Protein 3U0C (pdb70)

Solvent-accessible surface area: 19337 Å² total; per-residue (Å²): 140,24,41,51,48,0,69,99,0,17,38,25,0,51,128,29,26,32,112,182,86,13,71,57,4,48,98,71,7,84,61,14,64,69,68,20,114,58,61,100,96,48,59,129,65,3,32,95,46,0,64,59,0,12,67,68,0,72,20,26,18,152,65,44,102,124,24,74,76,90,22,137,83,11,59,63,124,19,148,70,13,78,70,94,13,94,118,12,86,77,131,30,86,140,27,87,108,130,17,139,77,84,150,124,11,40,111,72,36,95,85,25,51,102,109,53,79,56,6,58,142,75,55,62,97,22,58,98,114,7,100,52,19,61,67,111,0,47,54,24,8,104,55,0,54,156,36,17,87,70,53,125,16,22,56,45,0,62,111,0,16,36,29,0,50,160,36,25,34,110,177,90,11,71,60,7,25,97,73,3,84,60,12,61,70,74,21,90,57,66,91,92,89,68,112,95,8,29,78,72,0,62,70,1,10,70,72,0,65,19,27,11,158,63,39,96,139,9,70,90,69,21,140,96,12,61,72,122,16,140,66,11,85,77,90,15,92,119,10,80,76,129,21,86,141,54,112,108,159,24,132,85,60,172,128,4,38,159,79,35,99,61,10,47,106,116,43,61,54,7,59,144,75,67,68,121,23,64,97,102,11,98,52,14,64,61,102,0,46,63,30,6,110,61,0,48,140,27,13,86,63,47

Sequence (302 aa):
NASSQLTLLIGNLIQILGEKSLTALTNKITAWKSQQQARQQKNLEFSDKINTLLSETEGLTRDYEKQINKLKNADSKIKDLENKINQIQTRLSELDPESPEKKKLSREEIQLTIKKDAAVKDRTLIEQKTLSIHSKLTDKSMQLEKEIDSFNASSQLTLLIGNLIQILGEKSLTALTNKITAWKSQQQARQQKNLEFSDKINTLLSETEGLTRDYEKQINKLKNADSKIKDLENKINQIQTRLSELDPESPEKKKLSREEIQLTIKKDAAVKDRTLIEQKTLSIHSKLTDKSMQLEKEIDSF

Radius of gyration: 45.77 Å; Cα contacts (8 Å, |Δi|>4): 182; chains: 2; bounding box: 86×33×155 Å

Organism: Shigella flexneri (NCBI:txid623)

GO terms:
  GO:0033644 host cell membrane (C, EXP)
  GO:0043657 host cell (C, EXP)
  GO:0005576 extracellular region (C, EXP)
  GO:0005515 protein binding (F, IPI)

Nearest PDB structures (foldseek):
  3u0c-assembly1_A  TM=1.007E+00  e=8.514E-18  Shigella flexneri
  3u0c-assembly2_B  TM=9.810E-01  e=6.369E-16  Shigella flexneri
  5wkq-assembly1_A  TM=8.257E-01  e=5.347E-16  Shigella flexneri
  8i7r-assembly1_B1  TM=4.548E-01  e=4.537E+00  Mus musculus
  3u0c-assembly2_B  TM=1.007E+00  e=1.615E-17  Shigella flexneri

B-factor: mean 44.97, std 15.95, range [22.73, 148.02]

CATH classification: 1.20.120.330

InterPro domains:
  IPR003895 Type III secretion system, SctE/BipB [PR01375] (129-149)
  IPR003895 Type III secretion system, SctE/BipB [PR01375] (157-173)
  IPR003895 Type III secretion system, SctE/BipB [PR01375] (260-280)
  IPR003895 Type III secretion system, SctE/BipB [PR01375] (293-312)
  IPR003895 Type III secretion system, SctE/BipB [PR01375] (447-467)
  IPR003895 Type III secretion system, SctE/BipB [PR01375] (497-514)
  IPR003895 Type III secretion system, SctE/BipB [PR01375] (529-547)
  IPR006972 Translocator protein BipB-like, C-terminal domain [PF04888] (252-577)
  IPR032391 IpaB/BipB/SctE, N-terminal [PF16535] (76-231)

Structure (mmCIF, N/CA/C/O backbone):
data_3U0C
#
_entry.id   3U0C
#
_cell.length_a   52.419
_cell.length_b   28.379
_cell.length_c   104.806
_cell.angle_alpha   90.00
_cell.angle_beta   95.99
_cell.angle_gamma   90.00
#
_symmetry.space_group_name_H-M   'P 1 21 1'
#
loop_
_entity.id
_entity.type
_entity.pdbx_description
1 polymer 'Invasin ipaB'
2 water water
#
loop_
_atom_site.group_PDB
_atom_site.id
_atom_site.type_symbol
_atom_site.label_atom_id
_atom_site.label_alt_id
_atom_site.label_comp_id
_atom_site.label_asym_id
_atom_site.label_entity_id
_atom_site.label_seq_id
_atom_site.pdbx_PDB_ins_code
_atom_site.Cartn_x
_atom_site.Cartn_y
_atom_site.Cartn_z
_atom_site.occupancy
_atom_site.B_iso_or_equiv
_atom_site.auth_seq_id
_atom_site.auth_comp_id
_atom_site.auth_asym_id
_atom_site.auth_atom_id
_atom_site.pdbx_PDB_model_num
ATOM 1 N N . ASN A 1 49 ? 2.115 -11.007 16.909 1.00 58.60 74 ASN A N 1
ATOM 2 C CA . ASN A 1 49 ? 2.837 -10.087 17.781 1.00 56.70 74 ASN A CA 1
ATOM 3 C C . ASN A 1 49 ? 3.370 -8.885 16.973 1.00 48.88 74 ASN A C 1
ATOM 4 O O . ASN A 1 49 ? 4.336 -9.018 16.218 1.00 46.39 74 ASN A O 1
ATOM 9 N N . ALA A 1 50 ? 2.731 -7.722 17.128 1.00 38.15 75 ALA A N 1
ATOM 10 C CA . ALA A 1 50 ? 3.037 -6.546 16.309 1.00 37.21 75 ALA A CA 1
ATOM 11 C C . ALA A 1 50 ? 4.517 -6.187 16.305 1.00 37.70 75 ALA A C 1
ATOM 12 O O . ALA A 1 50 ? 5.092 -5.829 15.251 1.00 35.90 75 ALA A O 1
ATOM 14 N N . SER A 1 51 ? 5.120 -6.267 17.486 1.00 28.84 76 SER A N 1
ATOM 15 C CA . SER A 1 51 ? 6.514 -5.900 17.665 1.00 33.81 76 SER A CA 1
ATOM 16 C C . SER A 1 51 ? 7.449 -6.791 16.859 1.00 30.15 76 SER A C 1
ATOM 17 O O . SER A 1 51 ? 8.373 -6.298 16.228 1.00 30.29 76 SER A O 1
ATOM 20 N N . SER A 1 52 ? 7.214 -8.098 16.894 1.00 31.84 77 SER A N 1
ATOM 21 C CA . SER A 1 52 ? 8.084 -9.019 16.184 1.00 38.55 77 SER A CA 1
ATOM 22 C C . SER A 1 52 ? 7.887 -8.848 14.683 1.00 34.64 77 SER A C 1
ATOM 23 O O . SER A 1 52 ? 8.855 -8.783 13.927 1.00 34.81 77 SER A O 1
ATOM 26 N N . GLN A 1 53 ? 6.634 -8.737 14.255 1.00 29.88 78 GLN A N 1
ATOM 27 C CA . GLN A 1 53 ? 6.362 -8.470 12.854 1.00 39.48 78 GLN A CA 1
ATOM 28 C C . GLN A 1 53 ? 7.062 -7.194 12.376 1.00 35.59 78 GLN A C 1
ATOM 29 O O . GLN A 1 53 ? 7.675 -7.177 11.311 1.00 36.50 78 GLN A O 1
ATOM 35 N N . LEU A 1 54 ? 6.965 -6.136 13.172 1.00 32.52 79 LEU A N 1
ATOM 36 C CA . LEU A 1 54 ? 7.626 -4.872 12.870 1.00 33.68 79 LEU A CA 1
ATOM 37 C C . LEU A 1 54 ? 9.144 -5.043 12.725 1.00 35.21 79 LEU A C 1
ATOM 38 O O . LEU A 1 54 ? 9.754 -4.460 11.829 1.00 32.80 79 LEU A O 1
ATOM 43 N N . THR A 1 55 ? 9.740 -5.842 13.604 1.00 29.26 80 THR A N 1
ATOM 44 C CA . THR A 1 55 ? 11.165 -6.122 13.524 1.00 30.12 80 THR A CA 1
ATOM 45 C C . THR A 1 55 ? 11.499 -6.791 12.186 1.00 38.60 80 THR A C 1
ATOM 46 O O . THR A 1 55 ? 12.504 -6.474 11.548 1.00 30.96 80 THR A O 1
ATOM 50 N N . LEU A 1 56 ? 10.640 -7.709 11.763 1.00 32.12 81 LEU A N 1
ATOM 51 C CA . LEU A 1 56 ? 10.849 -8.407 10.516 1.00 32.83 81 LEU A CA 1
ATOM 52 C C . LEU A 1 56 ? 10.727 -7.432 9.360 1.00 33.85 81 LEU A C 1
ATOM 53 O O . LEU A 1 56 ? 11.516 -7.471 8.416 1.00 35.78 81 LEU A O 1
ATOM 58 N N . LEU A 1 57 ? 9.746 -6.547 9.449 1.00 30.23 82 LEU A N 1
ATOM 59 C CA . LEU A 1 57 ? 9.491 -5.592 8.381 1.00 32.30 82 LEU A CA 1
ATOM 60 C C . LEU A 1 57 ? 10.666 -4.649 8.154 1.00 31.01 82 LEU A C 1
ATOM 61 O O . LEU A 1 57 ? 11.161 -4.510 7.033 1.00 30.11 82 LEU A O 1
ATOM 66 N N . ILE A 1 58 ? 11.112 -3.999 9.218 1.00 30.34 83 ILE A N 1
ATOM 67 C CA . ILE A 1 58 ? 12.201 -3.059 9.087 1.00 35.06 83 ILE A CA 1
ATOM 68 C C . ILE A 1 58 ? 13.488 -3.796 8.680 1.00 36.25 83 ILE A C 1
ATOM 69 O O . ILE A 1 58 ? 14.279 -3.282 7.893 1.00 32.56 83 ILE A O 1
ATOM 74 N N . GLY A 1 59 ? 13.667 -5.005 9.210 1.00 33.74 84 GLY A N 1
ATOM 75 C CA . GLY A 1 59 ? 14.764 -5.863 8.810 1.00 36.47 84 GLY A CA 1
ATOM 76 C C . GLY A 1 59 ? 14.738 -6.094 7.311 1.00 40.20 84 GLY A C 1
ATOM 77 O O . GLY A 1 59 ? 15.740 -5.899 6.629 1.00 38.30 84 GLY A O 1
ATOM 78 N N . ASN A 1 60 ? 13.576 -6.487 6.802 1.00 36.41 85 ASN A N 1
ATOM 79 C CA . ASN A 1 60 ? 13.371 -6.724 5.379 1.00 35.25 85 ASN A CA 1
ATOM 80 C C . ASN A 1 60 ? 13.635 -5.483 4.525 1.00 32.00 85 ASN A C 1
ATOM 81 O O . ASN A 1 60 ? 14.334 -5.554 3.513 1.00 34.36 85 ASN A O 1
ATOM 86 N N . LEU A 1 61 ? 13.067 -4.350 4.927 1.00 30.64 86 LEU A N 1
ATOM 87 C CA . LEU A 1 61 ? 13.263 -3.100 4.207 1.00 30.21 86 LEU A CA 1
ATOM 88 C C . LEU A 1 61 ? 14.751 -2.749 4.151 1.00 30.44 86 LEU A C 1
ATOM 89 O O . LEU A 1 61 ? 15.268 -2.382 3.107 1.00 30.73 86 LEU A O 1
ATOM 94 N N . ILE A 1 62 ? 15.431 -2.869 5.285 1.00 33.34 87 ILE A N 1
ATOM 95 C CA . ILE A 1 62 ? 16.853 -2.557 5.368 1.00 35.01 87 ILE A CA 1
ATOM 96 C C . ILE A 1 62 ? 17.701 -3.435 4.428 1.00 37.93 87 ILE A C 1
ATOM 97 O O . ILE A 1 62 ? 18.660 -2.959 3.813 1.00 40.09 87 ILE A O 1
ATOM 102 N N . GLN A 1 63 ? 17.333 -4.709 4.331 1.00 33.80 88 GLN A N 1
ATOM 103 C CA . GLN A 1 63 ? 17.972 -5.673 3.438 1.00 34.90 88 GLN A CA 1
ATOM 104 C C . GLN A 1 63 ? 18.165 -5.135 2.036 1.00 35.04 88 GLN A C 1
ATOM 105 O O . GLN A 1 63 ? 19.255 -5.220 1.469 1.00 37.52 88 GLN A O 1
ATOM 111 N N . ILE A 1 64 ? 17.092 -4.606 1.463 1.00 32.19 89 ILE A N 1
ATOM 112 C CA . ILE A 1 64 ? 17.139 -4.116 0.093 1.00 41.76 89 ILE A CA 1
ATOM 113 C C . ILE A 1 64 ? 17.513 -2.634 -0.019 1.00 38.96 89 ILE A C 1
ATOM 114 O O . ILE A 1 64 ? 18.240 -2.233 -0.946 1.00 38.08 89 ILE A O 1
ATOM 119 N N . LEU A 1 65 ? 17.042 -1.842 0.940 1.00 31.25 90 LEU A N 1
ATOM 120 C CA . LEU A 1 65 ? 17.086 -0.389 0.851 1.00 30.47 90 LEU A CA 1
ATOM 121 C C . LEU A 1 65 ? 18.295 0.235 1.537 1.00 32.66 90 LEU A C 1
ATOM 122 O O . LEU A 1 65 ? 18.631 1.385 1.272 1.00 33.89 90 LEU A O 1
ATOM 127 N N . GLY A 1 66 ? 18.946 -0.531 2.408 1.00 33.85 91 GLY A N 1
ATOM 128 C CA . GLY A 1 66 ? 20.077 -0.049 3.180 1.00 37.16 91 GLY A CA 1
ATOM 129 C C . GLY A 1 66 ? 19.620 0.662 4.443 1.00 35.23 91 GLY A C 1
ATOM 130 O O . GLY A 1 66 ? 18.573 1.301 4.442 1.00 33.13 91 GLY A O 1
ATOM 131 N N . GLU A 1 67 ? 20.409 0.551 5.511 1.00 42.64 92 GLU A N 1
ATOM 132 C CA . GLU A 1 67 ? 20.075 1.153 6.808 1.00 45.37 92 GLU A CA 1
ATOM 133 C C . GLU A 1 67 ? 20.291 2.666 6.880 1.00 45.58 92 GLU A C 1
ATOM 134 O O . GLU A 1 67 ? 19.638 3.344 7.678 1.00 39.81 92 GLU A O 1
ATOM 140 N N . LYS A 1 68 ? 21.208 3.190 6.057 1.00 48.06 93 LYS A N 1
ATOM 141 C CA . LYS A 1 68 ? 21.515 4.618 6.055 1.00 39.28 93 LYS A CA 1
ATOM 142 C C . LYS A 1 68 ? 20.287 5.437 5.688 1.00 45.93 93 LYS A C 1
ATOM 143 O O . LYS A 1 68 ? 19.977 6.449 6.328 1.00 43.29 93 LYS A O 1
ATOM 149 N N . SER A 1 69 ? 19.580 5.003 4.653 1.00 40.28 94 SER A N 1
ATOM 150 C CA . SER A 1 69 ? 18.425 5.754 4.180 1.00 48.29 94 SER A CA 1
ATOM 151 C C . SER A 1 69 ? 17.209 5.598 5.103 1.00 43.64 94 SER A C 1
ATOM 152 O O . SER A 1 69 ? 16.201 6.279 4.930 1.00 43.36 94 SER A O 1
ATOM 155 N N . LEU A 1 70 ? 17.311 4.709 6.085 1.00 38.58 95 LEU A N 1
ATOM 156 C CA . LEU A 1 70 ? 16.165 4.371 6.926 1.00 36.29 95 LEU A CA 1
ATOM 157 C C . LEU A 1 70 ? 16.446 4.588 8.404 1.00 36.62 95 LEU A C 1
ATOM 158 O O . LEU A 1 70 ? 15.675 4.164 9.265 1.00 41.22 95 LEU A O 1
ATOM 163 N N . THR A 1 71 ? 17.551 5.255 8.691 1.00 37.26 96 THR A N 1
ATOM 164 C CA . THR A 1 71 ? 17.968 5.490 10.059 1.00 44.40 96 THR A CA 1
ATOM 165 C C . THR A 1 71 ? 16.851 6.137 10.899 1.00 45.92 96 THR A C 1
ATOM 166 O O . THR A 1 71 ? 16.663 5.810 12.071 1.00 40.45 96 THR A O 1
ATOM 170 N N . ALA A 1 72 ? 16.116 7.053 10.281 1.00 42.20 97 ALA A N 1
ATOM 171 C CA . ALA A 1 72 ? 15.093 7.831 10.965 1.00 41.91 97 ALA A CA 1
ATOM 172 C C . ALA A 1 72 ? 13.930 6.945 11.365 1.00 45.47 97 ALA A C 1
ATOM 173 O O . ALA A 1 72 ? 13.420 7.018 12.486 1.00 44.51 97 ALA A O 1
ATOM 175 N N . LEU A 1 73 ? 13.493 6.121 10.417 1.00 36.40 98 LEU A N 1
ATOM 176 C CA . LEU A 1 73 ? 12.444 5.152 10.685 1.00 35.94 98 LEU A CA 1
ATOM 177 C C . LEU A 1 73 ? 12.918 4.167 11.765 1.00 42.47 98 LEU A C 1
ATOM 178 O O . LEU A 1 73 ? 12.197 3.885 12.723 1.00 32.34 98 LEU A O 1
ATOM 183 N N . THR A 1 74 ? 14.148 3.679 11.617 1.00 33.82 99 THR A N 1
ATOM 184 C CA . THR A 1 74 ? 14.752 2.765 12.582 1.00 34.35 99 THR A CA 1
ATOM 185 C C . THR A 1 74 ? 14.678 3.336 14.002 1.00 36.28 99 THR A C 1
ATOM 186 O O . THR A 1 74 ? 14.407 2.635 14.980 1.00 34.18 99 THR A O 1
ATOM 190 N N . ASN A 1 75 ? 14.945 4.627 14.093 1.00 44.51 100 ASN A N 1
ATOM 191 C CA . ASN A 1 75 ? 14.948 5.317 15.355 1.00 46.73 100 ASN A CA 1
ATOM 192 C C . ASN A 1 75 ? 13.532 5.458 15.880 1.00 42.34 100 ASN A C 1
ATOM 193 O O . ASN A 1 75 ? 13.282 5.263 17.061 1.00 38.32 100 ASN A O 1
ATOM 198 N N . LYS A 1 76 ? 12.606 5.797 14.994 1.00 43.54 101 LYS A N 1
ATOM 199 C CA . LYS A 1 76 ? 11.214 5.867 15.391 1.00 45.41 101 LYS A CA 1
ATOM 200 C C . LYS A 1 76 ? 10.720 4.528 15.928 1.00 42.94 101 LYS A C 1
ATOM 201 O O . LYS A 1 76 ? 10.008 4.485 16.936 1.00 34.81 101 LYS A O 1
ATOM 207 N N . ILE A 1 77 ? 11.123 3.442 15.267 1.00 30.73 102 ILE A N 1
ATOM 208 C CA . ILE A 1 77 ? 10.739 2.099 15.690 1.00 28.88 102 ILE A CA 1
ATOM 209 C C . ILE A 1 77 ? 11.255 1.760 17.091 1.00 28.83 102 ILE A C 1
ATOM 210 O O . ILE A 1 77 ? 10.552 1.138 17.877 1.00 28.43 102 ILE A O 1
ATOM 215 N N . THR A 1 78 ? 12.480 2.165 17.398 1.00 33.34 103 THR A N 1
ATOM 216 C CA . THR A 1 78 ? 13.027 1.965 18.732 1.00 38.36 103 THR A CA 1
ATOM 217 C C . THR A 1 78 ? 12.160 2.672 19.792 1.00 41.42 103 THR A C 1
ATOM 218 O O . THR A 1 78 ? 11.838 2.092 20.834 1.00 33.97 103 THR A O 1
ATOM 222 N N . ALA A 1 79 ? 11.775 3.915 19.511 1.00 37.25 104 ALA A N 1
ATOM 223 C CA . ALA A 1 79 ? 10.942 4.690 20.424 1.00 39.41 104 ALA A CA 1
ATOM 224 C C . ALA A 1 79 ? 9.621 3.978 20.667 1.00 38.70 104 ALA A C 1
ATOM 225 O O . ALA A 1 79 ? 9.196 3.789 21.811 1.00 33.27 104 ALA A O 1
ATOM 227 N N . TRP A 1 80 ? 8.986 3.576 19.571 1.00 33.49 105 TRP A N 1
ATOM 228 C CA . TRP A 1 80 ? 7.726 2.853 19.616 1.00 35.89 105 TRP A CA 1
ATOM 229 C C . TRP A 1 80 ? 7.820 1.628 20.515 1.00 33.55 105 TRP A C 1
ATOM 230 O O . TRP A 1 80 ? 6.949 1.394 21.339 1.00 28.96 105 TRP A O 1
ATOM 241 N N . LYS A 1 81 ? 8.878 0.846 20.326 1.00 37.42 106 LYS A N 1
ATOM 242 C CA . LYS A 1 81 ? 9.112 -0.366 21.102 1.00 35.70 106 LYS A CA 1
ATOM 243 C C . LYS A 1 81 ? 9.180 -0.012 22.572 1.00 37.92 106 LYS A C 1
ATOM 244 O O . LYS A 1 81 ? 8.561 -0.660 23.403 1.00 33.40 106 LYS A O 1
ATOM 250 N N . SER A 1 82 ? 9.940 1.034 22.869 1.00 30.57 107 SER A N 1
ATOM 251 C CA . SER A 1 82 ? 10.125 1.505 24.226 1.00 30.57 107 SER A CA 1
ATOM 252 C C . SER A 1 82 ? 8.800 1.920 24.862 1.00 34.22 107 SER A C 1
ATOM 253 O O . SER A 1 82 ? 8.478 1.482 25.963 1.00 31.86 107 SER A O 1
ATOM 256 N N . GLN A 1 83 ? 8.051 2.770 24.159 1.00 35.81 108 GLN A N 1
ATOM 257 C CA . GLN A 1 83 ? 6.724 3.196 24.595 1.00 36.69 108 GLN A CA 1
ATOM 258 C C . GLN A 1 83 ? 5.824 1.991 24.860 1.00 35.05 108 GLN A C 1
ATOM 259 O O . GLN A 1 83 ? 5.177 1.919 25.898 1.00 34.49 108 GLN A O 1
ATOM 265 N N . GLN A 1 84 ? 5.787 1.047 23.925 1.00 28.82 109 GLN A N 1
ATOM 266 C CA . GLN A 1 84 ? 4.973 -0.143 24.094 1.00 28.55 109 GLN A CA 1
ATOM 267 C C . GLN A 1 84 ? 5.313 -0.858 25.390 1.00 34.97 109 GLN A C 1
ATOM 268 O O . GLN A 1 84 ? 4.419 -1.333 26.076 1.00 28.95 109 GLN A O 1
ATOM 274 N N . GLN A 1 85 ? 6.603 -0.936 25.715 1.00 32.75 110 GLN A N 1
ATOM 275 C CA . GLN A 1 85 ? 7.039 -1.647 26.920 1.00 36.92 110 GLN A CA 1
ATOM 276 C C . GLN A 1 85 ? 6.667 -0.889 28.211 1.00 34.58 110 GLN A C 1
ATOM 277 O O . GLN A 1 85 ? 6.277 -1.495 29.222 1.00 28.46 110 GLN A O 1
ATOM 283 N N . ALA A 1 86 ? 6.767 0.435 28.163 1.00 32.47 111 ALA A N 1
ATOM 284 C CA . ALA A 1 86 ? 6.333 1.252 29.290 1.00 33.59 111 ALA A CA 1
ATOM 285 C C . ALA A 1 86 ? 4.807 1.170 29.476 1.00 31.79 111 ALA A C 1
ATOM 286 O O . ALA A 1 86 ? 4.316 1.047 30.594 1.00 30.06 111 ALA A O 1
ATOM 288 N N . ARG A 1 87 ? 4.066 1.226 28.370 1.00 35.01 112 ARG A N 1
ATOM 289 C CA . ARG A 1 87 ? 2.612 1.128 28.426 1.00 38.82 112 ARG A CA 1
ATOM 290 C C . ARG A 1 87 ? 2.165 -0.222 28.991 1.00 37.84 112 ARG A C 1
ATOM 291 O O . ARG A 1 87 ? 1.162 -0.305 29.691 1.00 30.81 112 ARG A O 1
ATOM 299 N N . GLN A 1 88 ? 2.924 -1.270 28.691 1.00 37.89 113 GLN A N 1
ATOM 300 C CA . GLN A 1 88 ? 2.628 -2.593 29.207 1.00 40.60 113 GLN A CA 1
ATOM 301 C C . GLN A 1 88 ? 2.928 -2.677 30.700 1.00 36.30 113 GLN A C 1
ATOM 302 O O . GLN A 1 88 ? 2.180 -3.316 31.436 1.00 36.00 113 GLN A O 1
ATOM 308 N N . GLN A 1 89 ? 4.008 -2.029 31.136 1.00 28.54 114 GLN A N 1
ATOM 309 C CA . GLN A 1 89 ? 4.316 -1.907 32.563 1.00 28.64 114 GLN A CA 1
ATOM 310 C C . GLN A 1 89 ? 3.174 -1.217 33.343 1.00 28.06 114 GLN A C 1
ATOM 311 O O . GLN A 1 89 ? 2.716 -1.719 34.380 1.00 28.03 114 GLN A O 1
ATOM 317 N N . LYS A 1 90 ? 2.756 -0.051 32.851 1.00 27.92 115 LYS A N 1
ATOM 318 C CA . LYS A 1 90 ? 1.693 0.719 33.476 1.00 31.91 115 LYS A CA 1
ATOM 319 C C . LYS A 1 90 ? 0.423 -0.099 33.514 1.00 33.94 115 LYS A C 1
ATOM 320 O O . LYS A 1 90 ? -0.164 -0.266 34.570 1.00 40.85 115 LYS A O 1
ATOM 326 N N . ASN A 1 91 ? 0.006 -0.605 32.363 1.00 28.17 116 ASN A N 1
ATOM 327 C CA . ASN A 1 91 ? -1.186 -1.429 32.296 1.00 34.25 116 ASN A CA 1
ATOM 328 C C . ASN A 1 91 ? -1.252 -2.500 33.388 1.00 32.31 116 ASN A C 1
ATOM 329 O O . ASN A 1 91 ? -2.275 -2.646 34.044 1.00 31.54 116 ASN A O 1
ATOM 334 N N . LEU A 1 92 ? -0.167 -3.252 33.571 1.00 29.62 117 LEU A N 1
ATOM 335 C CA . LEU A 1 92 ? -0.141 -4.325 34.569 1.00 34.31 117 LEU A CA 1
ATOM 336 C C . LEU A 1 92 ? -0.248 -3.787 35.994 1.00 33.32 117 LEU A C 1
ATOM 337 O O . LEU A 1 92 ? -0.928 -4.353 36.838 1.00 27.29 117 LEU A O 1
ATOM 342 N N . GLU A 1 93 ? 0.471 -2.703 36.233 1.00 33.71 118 GLU A N 1
ATOM 343 C CA . GLU A 1 93 ? 0.575 -2.065 37.525 1.00 32.81 118 GLU A CA 1
ATOM 344 C C . GLU A 1 93 ? -0.790 -1.519 37.930 1.00 30.65 118 GLU A C 1
ATOM 345 O O . GLU A 1 93 ? -1.257 -1.743 39.046 1.00 29.13 118 GLU A O 1
ATOM 351 N N . PHE A 1 94 ? -1.417 -0.806 36.999 1.00 34.04 119 PHE A N 1
ATOM 352 C CA . PHE A 1 94 ? -2.745 -0.226 37.189 1.00 32.99 119 PHE A CA 1
ATOM 353 C C . PHE A 1 94 ? -3.791 -1.297 37.462 1.00 32.35 119 PHE A C 1
ATOM 354 O O . PHE A 1 94 ? -4.647 -1.141 38.341 1.00 33.95 119 PHE A O 1
ATOM 362 N N . SER A 1 95 ? -3.728 -2.374 36.692 1.00 26.70 120 SER A N 1
ATOM 363 C CA . SER A 1 95 ? -4.659 -3.469 36.867 1.00 30.79 120 SER A CA 1
ATOM 364 C C . SER A 1 95 ? -4.576 -4.048 38.280 1.00 33.90 120 SER A C 1
ATOM 365 O O . SER A 1 95 ? -5.605 -4.284 38.916 1.00 33.52 120 SER A O 1
ATOM 368 N N . ASP A 1 96 ? -3.358 -4.274 38.766 1.00 30.38 121 ASP A N 1
ATOM 369 C CA . ASP A 1 96 ? -3.165 -4.882 40.081 1.00 33.13 121 ASP A CA 1
ATOM 370 C C . ASP A 1 96 ? -3.710 -3.967 41.159 1.00 31.31 121 ASP A C 1
ATOM 371 O O . ASP A 1 96 ? -4.405 -4.407 42.065 1.00 30.24 121 ASP A O 1
ATOM 376 N N . LYS A 1 97 ? -3.383 -2.691 41.029 1.00 29.62 122 LYS A N 1
ATOM 377 C CA . LYS A 1 97 ? -3.742 -1.667 41.984 1.00 33.61 122 LYS A CA 1
ATOM 378 C C . LYS A 1 97 ? -5.257 -1.451 42.049 1.00 32.89 122 LYS A C 1
ATOM 379 O O . LYS A 1 97 ? -5.839 -1.326 43.138 1.00 31.37 122 LYS A O 1
ATOM 385 N N . ILE A 1 98 ? -5.880 -1.375 40.880 1.00 26.79 123 ILE A N 1
ATOM 386 C CA . ILE A 1 98 ? -7.329 -1.301 40.792 1.00 28.41 123 ILE A CA 1
ATOM 387 C C . ILE A 1 98 ? -7.998 -2.486 41.497 1.00 33.27 123 ILE A C 1
ATOM 388 O O . ILE A 1 98 ? -8.995 -2.309 42.195 1.00 29.53 123 ILE A O 1
ATOM 393 N N . ASN A 1 99 ? -7.449 -3.684 41.298 1.00 27.15 124 ASN A N 1
ATOM 394 C CA . ASN A 1 99 ? -7.986 -4.893 41.923 1.00 35.03 124 ASN A CA 1
ATOM 395 C C . ASN A 1 99 ? -7.883 -4.823 43.442 1.00 35.52 124 ASN A C 1
ATOM 396 O O . ASN A 1 99 ? -8.804 -5.202 44.173 1.00 32.25 124 ASN A O 1
ATOM 401 N N . THR A 1 100 ? -6.750 -4.321 43.903 1.00 32.57 125 THR A N 1
ATOM 402 C CA . THR A 1 100 ? -6.516 -4.130 45.310 1.00 29.93 125 THR A CA 1
ATOM 403 C C . THR A 1 100 ? -7.480 -3.083 45.869 1.00 31.69 125 THR A C 1
ATOM 404 O O . THR A 1 100 ? -8.203 -3.354 46.845 1.00 26.35 125 THR A O 1
ATOM 408 N N . LEU A 1 101 ? -7.523 -1.910 45.239 1.00 26.44 126 LEU A N 1
ATOM 409 C CA . LEU A 1 101 ? -8.395 -0.841 45.724 1.00 26.27 126 LEU A CA 1
ATOM 410 C C . LEU A 1 101 ? -9.837 -1.323 45.795 1.00 27.49 126 LEU A C 1
ATOM 411 O O . LEU A 1 101 ? -10.518 -1.087 46.776 1.00 26.12 126 LEU A O 1
ATOM 416 N N . LEU A 1 102 ? -10.274 -2.027 44.757 1.00 25.42 127 LEU A N 1
ATOM 417 C CA . LEU A 1 102 ? -11.620 -2.555 44.691 1.00 25.26 127 LEU A CA 1
ATOM 418 C C . LEU A 1 102 ? -11.909 -3.478 45.874 1.00 34.65 127 LEU A C 1
ATOM 419 O O . LEU A 1 102 ? -12.883 -3.289 46.596 1.00 30.26 127 LEU A O 1
ATOM 424 N N . SER A 1 103 ? -11.070 -4.493 46.036 1.00 34.99 128 SER A N 1
ATOM 425 C CA . SER A 1 103 ? -11.232 -5.455 47.109 1.00 33.72 128 SER A CA 1
ATOM 426 C C . SER A 1 103 ? -11.229 -4.746 48.469 1.00 31.84 128 SER A C 1
ATOM 427 O O . SER A 1 103 ? -12.070 -5.024 49.335 1.00 30.90 128 SER A O 1
ATOM 430 N N . GLU A 1 104 ? -10.284 -3.824 48.643 1.00 28.01 129 GLU A N 1
ATOM 431 C CA . GLU A 1 104 ? -10.171 -3.035 49.866 1.00 40.82 129 GLU A CA 1
ATOM 432 C C . GLU A 1 104 ? -11.430 -2.216 50.124 1.00 37.46 129 GLU A C 1
ATOM 433 O O . GLU A 1 104 ? -11.927 -2.142 51.256 1.00 28.33 129 GLU A O 1
ATOM 439 N N . THR A 1 105 ? -11.932 -1.597 49.064 1.00 25.59 130 THR A N 1
ATOM 440 C CA . THR A 1 105 ? -13.161 -0.830 49.137 1.00 26.34 130 THR A CA 1
ATOM 441 C C . THR A 1 105 ? -14.359 -1.695 49.559 1.00 24.67 130 THR A C 1
ATOM 442 O O . THR A 1 105 ? -15.177 -1.268 50.367 1.00 24.85 130 THR A O 1
ATOM 446 N N . GLU A 1 106 ? -14.447 -2.910 49.027 1.00 31.62 131 GLU A N 1
ATOM 447 C CA . GLU A 1 106 ? -15.527 -3.821 49.396 1.00 31.02 131 GLU A CA 1
ATOM 448 C C . GLU A 1 106 ? -15.467 -4.249 50.853 1.00 29.49 131 GLU A C 1
ATOM 449 O O . GLU A 1 106 ? -16.503 -4.370 51.513 1.00 30.43 131 GLU A O 1
ATOM 455 N N . GLY A 1 107 ? -14.257 -4.493 51.343 1.00 26.87 132 GLY A N 1
ATOM 456 C CA . GLY A 1 107 ? -14.047 -4.849 52.730 1.00 28.53 132 GLY A CA 1
ATOM 457 C C . GLY A 1 107 ? -14.468 -3.722 53.651 1.00 29.95 132 GLY A C 1
ATOM 458 O O . GLY A 1 107 ? -15.192 -3.936 54.605 1.00 27.46 132 GLY A O 1
ATOM 459 N N . LEU A 1 108 ? -14.035 -2.509 53.335 1.00 27.17 133 LEU A N 1
ATOM 460 C CA . LEU A 1 108 ? -14.387 -1.348 54.135 1.00 33.37 133 LEU A CA 1
ATOM 461 C C . LEU A 1 108 ? -15.882 -1.018 54.070 1.00 31.74 133 LEU A C 1
ATOM 462 O O . LEU A 1 108 ? -16.442 -0.458 55.007 1.00 27.66 133 LEU A O 1
ATOM 467 N N . THR A 1 109 ? -16.517 -1.348 52.952 1.00 29.73 134 THR A N 1
ATOM 468 C CA . THR A 1 109 ? -17.940 -1.121 52.820 1.00 26.55 134 THR A CA 1
ATOM 469 C C . THR A 1 109 ? -18.681 -2.041 53.775 1.00 30.17 134 THR A C 1
ATOM 470 O O . THR A 1 109 ? -19.585 -1.616 54.484 1.00 27.26 134 THR A O 1
ATOM 474 N N . ARG A 1 110 ? -18.279 -3.305 53.791 1.00 34.95 135 ARG A N 1
ATOM 475 C CA . ARG A 1 110 ? -18.833 -4.265 54.731 1.00 38.29 135 ARG A CA 1
ATOM 476 C C . ARG A 1 110 ? -18.615 -3.832 56.180 1.00 36.22 135 ARG A C 1
ATOM 477 O O . ARG A 1 110 ? -19.516 -3.973 57.016 1.00 41.39 135 ARG A O 1
ATOM 485 N N . ASP A 1 111 ? -17.432 -3.296 56.470 1.00 28.25 136 ASP A N 1
ATOM 486 C CA . ASP A 1 111 ? -17.106 -2.845 57.819 1.00 31.83 136 ASP A CA 1
ATOM 487 C C . ASP A 1 111 ? -17.988 -1.682 58.217 1.00 30.94 136 ASP A C 1
ATOM 488 O O . ASP A 1 111 ? -18.489 -1.613 59.334 1.00 31.65 136 ASP A O 1
ATOM 493 N N . TYR A 1 112 ? -18.160 -0.760 57.283 1.00 29.11 137 TYR A N 1
ATOM 494 C CA . TYR A 1 112 ? -18.989 0.413 57.497 1.00 30.63 137 TYR A CA 1
ATOM 495 C C . TYR A 1 112 ? -20.424 0.041 57.860 1.00 29.56 137 TYR A C 1
ATOM 496 O O . TYR A 1 112 ? -20.989 0.593 58.780 1.00 29.97 137 TYR A O 1
ATOM 505 N N . GLU A 1 113 ? -20.992 -0.883 57.093 1.00 33.51 138 GLU A N 1
ATOM 506 C CA . GLU A 1 113 ? -22.349 -1.371 57.277 1.00 31.61 138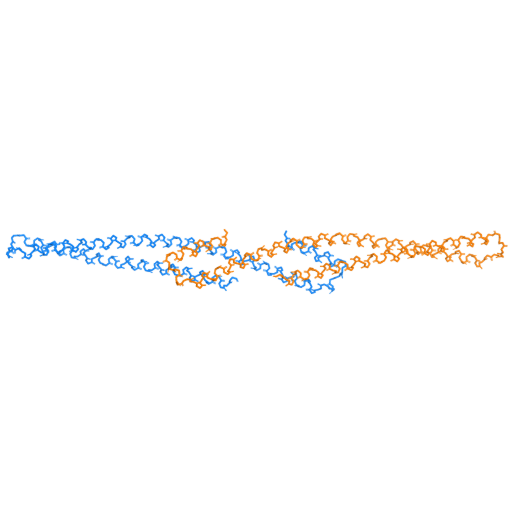 GLU A CA 1
ATOM 507 C C . GLU A 1 113 ? -22.486 -2.086 58.607 1.00 36.23 138 GLU A C 1
ATOM 508 O O . GLU A 1 113 ? -23.452 -1.866 59.341 1.00 32.68 138 GLU A O 1
ATOM 514 N N . LYS A 1 114 ? -21.523 -2.951 58.903 1.00 28.79 139 LYS A N 1
ATOM 515 C CA . LYS A 1 114 ? -21.504 -3.657 60.171 1.00 29.38 139 LYS A CA 1
ATOM 516 C C . LYS A 1 114 ? -21.481 -2.690 61.362 1.00 29.79 139 LYS A C 1
ATOM 517 O O . LYS A 1 114 ? -22.193 -2.892 62.359 1.00 32.72 139 LYS A O 1
ATOM 523 N N . GLN A 1 115 ? -20.677 -1.638 61.253 1.00 29.13 140 GLN A N 1
ATOM 524 C CA . GLN A 1 115 ? -20.546 -0.651 62.315 1.00 29.48 140 GLN A CA 1
ATOM 525 C C . GLN A 1 115 ? -21.780 0.232 62.459 1.00 36.33 140 GLN A C 1
ATOM 526 O O . GLN A 1 115 ? -22.164 0.573 63.574 1.00 30.22 140 GLN A O 1
ATOM 532 N N . ILE A 1 116 ? -22.363 0.624 61.326 1.00 39.72 141 ILE A N 1
ATOM 533 C CA . ILE A 1 116 ? -23.622 1.365 61.304 1.00 37.28 141 ILE A CA 1
ATOM 534 C C . ILE A 1 116 ? -24.733 0.588 62.015 1.00 38.24 141 ILE A C 1
ATOM 535 O O . ILE A 1 116 ? -25.480 1.151 62.831 1.00 32.62 141 ILE A O 1
ATOM 540 N N . ASN A 1 117 ? -24.839 -0.707 61.733 1.00 31.32 142 ASN A N 1
ATOM 541 C CA . ASN A 1 117 ? -25.801 -1.528 62.469 1.00 31.99 142 ASN A CA 1
ATOM 542 C C . ASN A 1 117 ? -25.489 -1.573 63.960 1.00 32.59 142 ASN A C 1
ATOM 543 O O . ASN A 1 117 ? -26.394 -1.461 64.789 1.00 33.24 142 ASN A O 1
ATOM 548 N N . LYS A 1 118 ? -24.214 -1.744 64.294 1.00 35.30 143 LYS A N 1
ATOM 549 C CA . LYS A 1 118 ? -23.770 -1.762 65.685 1.00 39.35 143 LYS A CA 1
ATOM 550 C C . LYS A 1 118 ? -24.143 -0.471 66.414 1.00 39.77 143 LYS A C 1
ATOM 551 O O . LYS A 1 118 ? -24.507 -0.486 67.596 1.00 32.56 143 LYS A O 1
ATOM 557 N N . LEU A 1 119 ? -24.042 0.641 65.695 1.00 38.30 144 LEU A N 1
ATOM 558 C CA . LEU A 1 119 ? -24.302 1.954 66.251 1.00 34.00 144 LEU A CA 1
ATOM 559 C C . LEU A 1 119 ? -25.790 2.179 66.502 1.00 35.30 144 LEU A C 1
ATOM 560 O O . LEU A 1 119 ? -26.164 2.930 67.385 1.00 34.39 144 LEU A O 1
ATOM 565 N N . LYS A 1 120 ? -26.629 1.544 65.698 1.00 37.31 145 LYS A N 1
ATOM 566 C CA . LYS A 1 120 ? -28.063 1.614 65.904 1.00 41.32 145 LYS A CA 1
ATOM 567 C C . LYS A 1 120 ? -28.475 0.833 67.144 1.00 47.52 145 LYS A C 1
ATOM 568 O O . LYS A 1 120 ? -29.292 1.297 67.948 1.00 36.09 145 LYS A O 1
ATOM 574 N N . ASN A 1 121 ? -27.917 -0.361 67.300 1.00 34.02 146 ASN A N 1
ATOM 575 C CA . ASN A 1 121 ? -28.174 -1.118 68.513 1.00 36.07 146 ASN A CA 1
ATOM 576 C C . ASN A 1 121 ? -27.725 -0.338 69.745 1.00 35.24 146 ASN A C 1
ATOM 577 O O . ASN A 1 121 ? -28.345 -0.423 70.798 1.00 37.34 146 ASN A O 1
ATOM 582 N N . ALA A 1 122 ? -26.655 0.437 69.599 1.00 33.38 147 ALA A N 1
ATOM 583 C CA . ALA A 1 122 ? -26.129 1.217 70.702 1.00 34.90 147 ALA A CA 1
ATOM 584 C C . ALA A 1 122 ? -27.067 2.357 71.056 1.00 40.30 147 ALA A C 1
ATOM 585 O O . ALA A 1 122 ? -27.305 2.621 72.237 1.00 41.36 147 ALA A O 1
ATOM 587 N N . ASP A 1 123 ? -27.612 3.035 70.053 1.00 74.82 148 ASP A N 1
ATOM 588 C CA . ASP A 1 123 ? -28.602 4.062 70.361 1.00 81.43 148 ASP A CA 1
ATOM 589 C C . ASP A 1 123 ? -29.842 3.448 71.010 1.00 84.12 148 ASP A C 1
ATOM 590 O O . ASP A 1 123 ? -30.518 4.095 71.821 1.00 84.62 148 ASP A O 1
ATOM 595 N N . SER A 1 124 ? -30.134 2.198 70.665 1.00 47.98 149 SER A N 1
ATOM 596 C CA . SER A 1 124 ? -31.249 1.477 71.282 1.00 48.40 149 SER A CA 1
ATOM 597 C C . SER A 1 124 ? -31.037 1.253 72.777 1.00 51.20 149 SER A C 1
ATOM 598 O O . SER A 1 124 ? -31.830 1.692 73.61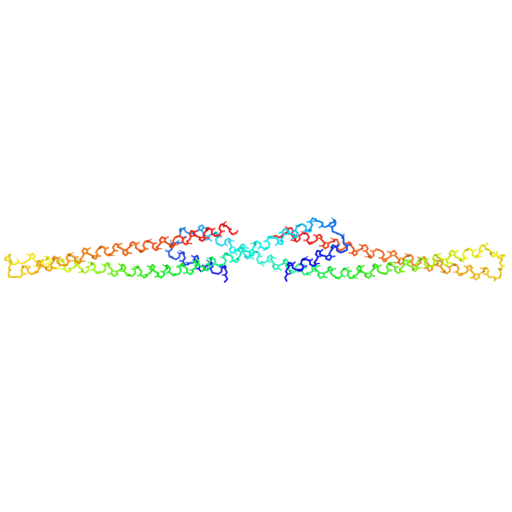9 1.00 51.08 149 SER A O 1
ATOM 601 N N . LYS A 1 125 ? -29.972 0.532 73.095 1.00 41.84 150 LYS A N 1
ATOM 602 C CA . LYS A 1 125 ? -29.631 0.242 74.461 1.00 45.79 150 LYS A CA 1
ATOM 603 C C . LYS A 1 125 ? -29.768 1.496 75.311 1.00 44.39 150 LYS A C 1
ATOM 604 O O . LYS A 1 125 ? -30.179 1.421 76.466 1.00 46.37 150 LYS A O 1
ATOM 610 N N . ILE A 1 126 ? -29.414 2.646 74.739 1.00 45.05 151 ILE A N 1
ATOM 611 C CA . ILE A 1 126 ? -29.447 3.908 75.476 1.00 45.61 151 ILE A CA 1
ATOM 612 C C . ILE A 1 126 ? -30.862 4.427 75.640 1.00 42.94 151 ILE A C 1
ATOM 613 O O . ILE A 1 126 ? -31.246 4.883 76.721 1.00 47.66 151 ILE A O 1
ATOM 618 N N . LYS A 1 127 ? -31.636 4.370 74.568 1.00 43.96 152 LYS A N 1
ATOM 619 C CA . LYS A 1 127 ? -33.003 4.852 74.633 1.00 54.79 152 LYS A CA 1
ATOM 620 C C . LYS A 1 127 ? -33.802 3.972 75.591 1.00 58.27 152 LYS A C 1
ATOM 621 O O . LYS A 1 127 ? -34.844 4.388 76.116 1.00 54.03 152 LYS A O 1
ATOM 627 N N . ASP A 1 128 ? -33.297 2.770 75.844 1.00 37.00 153 ASP A N 1
ATOM 628 C CA . ASP A 1 128 ? -33.973 1.844 76.736 1.00 44.16 153 ASP A CA 1
ATOM 629 C C . ASP A 1 128 ? -33.563 2.062 78.184 1.00 48.00 153 ASP A C 1
ATOM 630 O O . ASP A 1 128 ? -34.383 1.953 79.119 1.00 48.20 153 ASP A O 1
ATOM 635 N N . LEU A 1 129 ? -32.287 2.355 78.385 1.00 43.99 154 LEU A N 1
ATOM 636 C CA . LEU A 1 129 ? -31.820 2.666 79.726 1.00 44.39 154 LEU A CA 1
ATOM 637 C C . LEU A 1 129 ? -32.343 4.023 80.170 1.00 38.69 154 LEU A C 1
ATOM 638 O O . LEU A 1 129 ? -32.434 4.290 81.351 1.00 42.15 154 LEU A O 1
ATOM 643 N N . GLU A 1 130 ? -32.683 4.883 79.219 1.00 48.06 155 GLU A N 1
ATOM 644 C CA . GLU A 1 130 ? -33.231 6.184 79.565 1.00 45.70 155 GLU A CA 1
ATOM 645 C C . GLU A 1 130 ? -34.660 6.007 80.049 1.00 42.67 155 GLU A C 1
ATOM 646 O O . GLU A 1 130 ? -35.122 6.741 80.916 1.00 51.30 155 GLU A O 1
ATOM 652 N N . ASN A 1 131 ? -35.354 5.035 79.468 1.00 48.05 156 ASN A N 1
ATOM 653 C CA . ASN A 1 131 ? -36.702 4.690 79.884 1.00 53.85 156 ASN A CA 1
ATOM 654 C C . ASN A 1 131 ? -36.754 4.143 81.310 1.00 54.42 156 ASN A C 1
ATOM 655 O O . ASN A 1 131 ? -37.519 4.633 82.145 1.00 49.35 156 ASN A O 1
ATOM 660 N N . LYS A 1 132 ? -35.939 3.129 81.581 1.00 42.17 157 LYS A N 1
ATOM 661 C CA . LYS A 1 132 ? -35.921 2.521 82.895 1.00 44.79 157 LYS A CA 1
ATOM 662 C C . LYS A 1 132 ? -35.659 3.563 83.988 1.00 46.32 157 LYS A C 1
ATOM 663 O O . LYS A 1 132 ? -36.324 3.568 85.017 1.00 43.81 157 LYS A O 1
ATOM 669 N N . ILE A 1 133 ? -34.695 4.445 83.737 1.00 52.71 158 ILE A N 1
ATOM 670 C CA . ILE A 1 133 ? -34.383 5.562 84.626 1.00 51.63 158 ILE A CA 1
ATOM 671 C C . ILE A 1 133 ? -35.547 6.537 84.799 1.00 51.35 158 ILE A C 1
ATOM 672 O O . ILE A 1 133 ? -35.833 6.949 85.919 1.00 55.91 158 ILE A O 1
ATOM 677 N N . ASN A 1 134 ? -36.219 6.918 83.716 1.00 48.70 159 ASN A N 1
ATOM 678 C CA . ASN A 1 134 ? -37.338 7.847 83.872 1.00 52.29 159 ASN A CA 1
ATOM 679 C C . ASN A 1 134 ? -38.509 7.186 84.590 1.00 56.68 159 ASN A C 1
ATOM 680 O O . ASN A 1 134 ? -39.128 7.770 85.477 1.00 57.98 159 ASN A O 1
ATOM 685 N N . GLN A 1 135 ? -38.785 5.953 84.194 1.00 74.65 160 GLN A N 1
ATOM 686 C CA . GLN A 1 135 ? -39.785 5.139 84.842 1.00 71.15 160 GLN A CA 1
ATOM 687 C C . GLN A 1 135 ? -39.521 5.107 86.327 1.00 67.46 160 GLN A C 1
ATOM 688 O O . GLN A 1 135 ? -40.393 5.456 87.124 1.00 66.59 160 GLN A O 1
ATOM 694 N N . ILE A 1 136 ? -38.319 4.686 86.698 1.00 42.01 161 ILE A N 1
ATOM 695 C CA . ILE A 1 136 ? -37.976 4.563 88.101 1.00 42.26 161 ILE A CA 1
ATOM 696 C C . ILE A 1 136 ? -37.996 5.926 88.790 1.00 39.86 161 ILE A C 1
ATOM 697 O O . ILE A 1 136 ? -38.451 6.042 89.932 1.00 40.76 161 ILE A O 1
ATOM 702 N N . GLN A 1 137 ? -37.538 6.959 88.086 1.00 42.22 162 GLN A N 1
ATOM 703 C CA . GLN A 1 137 ? -37.496 8.297 88.666 1.00 50.68 162 GLN A CA 1
ATOM 704 C C . GLN A 1 137 ? -38.905 8.779 88.991 1.00 45.52 162 GLN A C 1
ATOM 705 O O . GLN A 1 137 ? -39.147 9.294 90.081 1.00 46.04 162 GLN A O 1
ATOM 711 N N . THR A 1 138 ? -39.833 8.585 88.054 1.00 52.34 163 THR A N 1
ATOM 712 C CA . THR A 1 138 ? -41.236 8.880 88.306 1.00 46.00 163 THR A CA 1
ATOM 713 C C . THR A 1 138 ? -41.742 8.087 89.508 1.00 50.74 163 THR A C 1
ATOM 714 O O . THR A 1 138 ? -42.404 8.632 90.399 1.00 50.95 163 THR A O 1
ATOM 718 N N . ARG A 1 139 ? -41.442 6.792 89.525 1.00 141.42 164 ARG A N 1
ATOM 719 C CA . ARG A 1 139 ? -41.867 5.922 90.624 1.00 148.02 164 ARG A CA 1
ATOM 720 C C . ARG A 1 139 ? -41.302 6.361 91.977 1.00 138.46 164 ARG A C 1
ATOM 721 O O . ARG A 1 139 ? -41.964 6.235 93.003 1.00 140.93 164 ARG A O 1
ATOM 729 N N . LEU A 1 140 ? -40.085 6.892 91.976 1.00 45.62 165 LEU A N 1
ATOM 730 C CA . LEU A 1 140 ? -39.441 7.344 93.204 1.00 47.75 165 LEU A CA 1
ATOM 731 C C . LEU A 1 140 ? -40.025 8.654 93.697 1.00 46.87 165 LEU A C 1
ATOM 732 O O . LEU A 1 140 ? -40.043 8.905 94.898 1.00 45.87 165 LEU A O 1
ATOM 737 N N . SER A 1 141 ? -40.470 9.505 92.779 1.00 49.43 166 SER A N 1
ATOM 738 C CA . SER A 1 141 ? -41.051 10.773 93.191 1.00 50.91 166 SER A CA 1
ATOM 739 C C . SER A 1 141 ? -42.331 10.525 93.975 1.00 54.86 166 SER A C 1
ATOM 740 O O . SER A 1 141 ? -42.579 11.161 94.998 1.00 47.88 166 SER A O 1
ATOM 743 N N . GLU A 1 142 ? -43.142 9.597 93.477 1.00 44.71 167 GLU A N 1
ATOM 744 C CA . GLU A 1 142 ? -44.475 9.368 94.027 1.00 48.76 167 GLU A CA 1
ATOM 745 C C . GLU A 1 142 ? -44.375 8.494 95.275 1.00 58.25 167 GLU A C 1
ATOM 746 O O . GLU A 1 142 ? -45.383 8.151 95.906 1.00 64.63 167 GLU A O 1
ATOM 752 N N . LEU A 1 143 ? -43.134 8.184 95.648 1.00 58.33 168 LEU A N 1
ATOM 753 C CA . LEU A 1 143 ? -42.839 7.312 96.782 1.00 59.98 168 LEU A CA 1
ATOM 754 C C . LEU A 1 143 ? -43.093 7.932 98.166 1.00 59.32 168 LEU A C 1
ATOM 755 O O . LEU A 1 143 ? -42.495 8.971 98.524 1.00 53.44 168 LEU A O 1
ATOM 760 N N . ASP A 1 144 ? -44.004 7.320 98.927 1.00 78.00 169 ASP A N 1
ATOM 761 C CA . ASP A 1 144 ? -44.119 7.597 100.362 1.00 88.48 169 ASP A CA 1
ATOM 762 C C . ASP A 1 144 ? -42.764 8.031 100.876 1.00 91.72 169 ASP A C 1
ATOM 763 O O . ASP A 1 144 ? -41.802 7.277 100.807 1.00 89.93 169 ASP A O 1
ATOM 768 N N . PRO A 1 145 ? -42.703 9.239 101.429 1.00 85.92 170 PRO A N 1
ATOM 769 C CA . PRO A 1 145 ? -41.422 9.904 101.688 1.00 75.92 170 PRO A CA 1
ATOM 770 C C . PRO A 1 145 ? -40.432 8.970 102.402 1.00 82.55 170 PRO A C 1
ATOM 771 O O . PRO A 1 145 ? -39.270 8.937 101.973 1.00 84.06 170 PRO A O 1
ATOM 775 N N . GLU A 1 146 ? -40.873 8.220 103.425 1.00 88.57 171 GLU A N 1
ATOM 776 C CA . GLU A 1 146 ? -40.020 7.167 104.005 1.00 84.35 171 GLU A CA 1
ATOM 777 C C . GLU A 1 146 ? -39.205 6.510 102.852 1.00 97.21 171 GLU A C 1
ATOM 778 O O . GLU A 1 146 ? -38.079 6.985 102.600 1.00 98.43 171 GLU A O 1
ATOM 784 N N . SER A 1 147 ? -39.670 5.457 102.143 1.00 79.62 172 SER A N 1
ATOM 785 C CA . SER A 1 147 ? -40.668 4.442 102.521 1.00 71.72 172 SER A CA 1
ATOM 786 C C . SER A 1 147 ? -39.879 3.128 102.601 1.00 68.86 172 SER A C 1
ATOM 787 O O . SER A 1 147 ? -38.654 3.143 102.496 1.00 74.29 172 SER A O 1
ATOM 790 N N . PRO A 1 148 ? -40.557 1.983 102.806 1.00 63.83 173 PRO A N 1
ATOM 791 C CA . PRO A 1 148 ? -39.704 0.790 102.931 1.00 62.81 173 PRO A CA 1
ATOM 792 C C . PRO A 1 148 ? -38.925 0.421 101.656 1.00 56.56 173 PRO A C 1
ATOM 793 O O . PRO A 1 148 ? -37.876 -0.231 101.771 1.00 53.37 173 PRO A O 1
ATOM 797 N N . GLU A 1 149 ? -39.408 0.834 100.484 1.00 66.60 174 GLU A N 1
ATOM 798 C CA . GLU A 1 149 ? -38.781 0.441 99.213 1.00 66.69 174 GLU A CA 1
ATOM 799 C C . GLU A 1 149 ? -37.929 1.517 98.526 1.00 65.67 174 GLU A C 1
ATOM 800 O O . GLU A 1 149 ? -37.282 1.246 97.500 1.00 61.60 174 GLU A O 1
ATOM 806 N N . LYS A 1 150 ? -37.932 2.728 99.077 1.00 56.36 175 LYS A N 1
ATOM 807 C CA . LYS A 1 150 ? -37.174 3.826 98.482 1.00 51.81 175 LYS A CA 1
ATOM 808 C C . LYS A 1 150 ? -35.713 3.456 98.396 1.00 51.45 175 LYS A C 1
ATOM 809 O O . LYS A 1 150 ? -35.099 3.657 97.365 1.00 50.56 175 LYS A O 1
ATOM 815 N N . LYS A 1 151 ? -35.161 2.904 99.475 1.00 57.24 176 LYS A N 1
ATOM 816 C CA . LYS A 1 151 ? -33.724 2.601 99.529 1.00 58.46 176 LYS A CA 1
ATOM 817 C C . LYS A 1 151 ? -33.269 1.741 98.345 1.00 55.48 176 LYS A C 1
ATOM 818 O O . LYS A 1 151 ? -32.222 1.986 97.731 1.00 64.14 176 LYS A O 1
ATOM 824 N N . LYS A 1 152 ? -34.081 0.750 97.999 1.00 47.68 177 LYS A N 1
ATOM 825 C CA . LYS A 1 152 ? -33.736 -0.208 96.958 1.00 45.91 177 LYS A CA 1
ATOM 826 C C . LYS A 1 152 ? -33.827 0.398 95.559 1.00 53.15 177 LYS A C 1
ATOM 827 O O . LYS A 1 152 ? -32.884 0.277 94.779 1.00 43.86 177 LYS A O 1
ATOM 833 N N . LEU A 1 153 ? -34.950 1.045 95.240 1.00 43.72 178 LEU A N 1
ATOM 834 C CA . LEU A 1 153 ? -35.092 1.752 93.961 1.00 45.67 178 LEU A CA 1
ATOM 835 C C . LEU A 1 153 ? -33.953 2.755 93.735 1.00 41.43 178 LEU A C 1
ATOM 836 O O . LEU A 1 153 ? -33.445 2.903 92.616 1.00 42.83 178 LEU A O 1
ATOM 841 N N . SER A 1 154 ? -33.559 3.457 94.795 1.00 43.11 179 SER A N 1
ATOM 842 C CA . SER A 1 154 ? -32.473 4.425 94.683 1.00 41.63 179 SER A CA 1
ATOM 843 C C . SER A 1 154 ? -31.188 3.739 94.232 1.00 37.98 179 SER A C 1
ATOM 844 O O . SER A 1 154 ? -30.436 4.289 93.443 1.00 36.79 179 SER A O 1
ATOM 847 N N . ARG A 1 155 ? -30.958 2.532 94.742 1.00 58.73 180 ARG A N 1
ATOM 848 C CA . ARG A 1 155 ? -29.806 1.719 94.372 1.00 52.52 180 ARG A CA 1
ATOM 849 C C . ARG A 1 155 ? -29.912 1.177 92.950 1.00 52.52 180 ARG A C 1
ATOM 850 O O . ARG A 1 155 ? -28.893 0.915 92.314 1.00 53.41 180 ARG A O 1
ATOM 858 N N . GLU A 1 156 ? -31.134 0.995 92.457 1.00 46.62 181 GLU A N 1
ATOM 859 C CA . GLU A 1 156 ? -31.329 0.523 91.093 1.00 46.06 181 GLU A CA 1
ATOM 860 C C . GLU A 1 156 ? -31.114 1.661 90.109 1.00 42.93 181 GLU A C 1
ATOM 861 O O . GLU A 1 156 ? -30.712 1.454 88.961 1.00 44.28 181 GLU A O 1
ATOM 867 N N . GLU A 1 157 ? -31.430 2.866 90.558 1.00 44.83 182 GLU A N 1
ATOM 868 C CA . GLU A 1 157 ? -31.270 4.029 89.717 1.00 46.97 182 GLU A CA 1
ATOM 869 C C . GLU A 1 157 ? -29.802 4.412 89.593 1.00 42.53 182 GLU A C 1
ATOM 870 O O . GLU A 1 157 ? -29.399 4.935 88.576 1.00 41.63 182 GLU A O 1
ATOM 876 N N . ILE A 1 158 ? -28.997 4.161 90.618 1.00 41.98 183 ILE A N 1
ATOM 877 C CA . ILE A 1 158 ? -27.576 4.455 90.503 1.00 42.50 183 ILE A CA 1
ATOM 878 C C . ILE A 1 158 ? -26.960 3.448 89.558 1.00 39.88 183 ILE A C 1
ATOM 879 O O . ILE A 1 158 ? -26.003 3.748 88.845 1.00 38.85 183 ILE A O 1
ATOM 884 N N . GLN A 1 159 ? -27.531 2.250 89.547 1.00 46.04 184 GLN A N 1
ATOM 885 C CA . GLN A 1 159 ? -27.034 1.203 88.680 1.00 40.83 184 GLN A CA 1
ATOM 886 C C . GLN A 1 159 ? -27.396 1.460 87.221 1.00 42.32 184 GLN A C 1
ATOM 887 O O . GLN A 1 159 ? -26.558 1.309 86.345 1.00 39.52 184 GLN A O 1
ATOM 893 N N . LEU A 1 160 ? -28.633 1.867 86.958 1.00 43.23 185 LEU A N 1
ATOM 894 C CA . LEU A 1 160 ? -29.045 2.147 85.588 1.00 43.89 185 LEU A CA 1
ATOM 895 C C . LEU A 1 160 ? -28.283 3.343 85.049 1.00 45.58 185 LEU A C 1
ATOM 896 O O . LEU A 1 160 ? -28.042 3.463 83.846 1.00 39.93 185 LEU A O 1
ATOM 901 N N . THR A 1 161 ? -27.916 4.237 85.959 1.00 48.33 186 THR A N 1
ATOM 902 C CA . THR A 1 161 ? -27.155 5.406 85.575 1.00 35.83 186 THR A CA 1
ATOM 903 C C . THR A 1 161 ? -25.727 5.019 85.197 1.00 36.52 186 THR A C 1
ATOM 904 O O . THR A 1 161 ? -25.202 5.489 84.190 1.00 34.01 186 THR A O 1
ATOM 908 N N . ILE A 1 162 ? -25.118 4.141 85.986 1.00 37.36 187 ILE A N 1
ATOM 909 C CA . ILE A 1 162 ? -23.779 3.662 85.698 1.00 38.66 187 ILE A CA 1
ATOM 910 C C . ILE A 1 162 ? -23.732 2.908 84.373 1.00 40.81 187 ILE A C 1
ATOM 911 O O . ILE A 1 162 ? -22.722 2.935 83.666 1.00 36.25 187 ILE A O 1
ATOM 916 N N . LYS A 1 163 ? -24.834 2.238 84.044 1.00 41.95 188 LYS A N 1
ATOM 917 C CA . LYS A 1 163 ? -24.907 1.469 82.813 1.00 47.63 188 LYS A CA 1
ATOM 918 C C . LYS A 1 163 ? -25.083 2.385 81.621 1.00 43.27 188 LYS A C 1
ATOM 919 O O . LYS A 1 163 ? -24.482 2.171 80.572 1.00 49.58 188 LYS A O 1
ATOM 925 N N . LYS A 1 164 ? -25.908 3.407 81.796 1.00 41.39 189 LYS A N 1
ATOM 926 C CA . LYS A 1 164 ? -26.186 4.368 80.742 1.00 38.99 189 LYS A CA 1
ATOM 927 C C . LYS A 1 164 ? -24.967 5.243 80.424 1.00 35.07 189 LYS A C 1
ATOM 928 O O . LYS A 1 164 ? -24.717 5.542 79.262 1.00 36.34 189 LYS A O 1
ATOM 934 N N . ASP A 1 165 ? -24.210 5.655 81.441 1.00 39.13 190 ASP A N 1
ATOM 935 C CA . ASP A 1 165 ? -22.973 6.396 81.183 1.00 38.80 190 ASP A CA 1
ATOM 936 C C . ASP A 1 165 ? -22.017 5.533 80.377 1.00 37.69 190 ASP A C 1
ATOM 937 O O . ASP A 1 165 ? -21.357 6.028 79.473 1.00 37.50 190 ASP A O 1
ATOM 942 N N . ALA A 1 166 ? -21.930 4.248 80.714 1.00 35.97 191 ALA A N 1
ATOM 943 C CA . ALA A 1 166 ? -20.999 3.358 80.024 1.00 42.55 191 ALA A CA 1
ATOM 944 C C . ALA A 1 166 ? -21.446 3.071 78.593 1.00 43.82 191 ALA A C 1
ATOM 945 O O . ALA A 1 166 ? -20.608 2.860 77.698 1.00 45.09 191 ALA A O 1
ATOM 947 N N . ALA A 1 167 ? -22.760 3.095 78.374 1.00 40.77 192 ALA A N 1
ATOM 948 C CA . ALA A 1 167 ? -23.327 2.883 77.045 1.00 37.28 192 ALA A CA 1
ATOM 949 C C . ALA A 1 167 ? -23.240 4.126 76.174 1.00 38.78 192 ALA A C 1
ATOM 950 O O . ALA A 1 167 ? -23.247 4.019 74.941 1.00 42.87 192 ALA A O 1
ATOM 952 N N . VAL A 1 168 ? -23.167 5.302 76.790 1.00 36.36 193 VAL A N 1
ATOM 953 C CA . VAL A 1 168 ? -22.964 6.513 76.006 1.00 36.49 193 VAL A CA 1
ATOM 954 C C . VAL A 1 168 ? -21.527 6.503 75.511 1.00 38.43 193 VAL A C 1
ATOM 955 O O . VAL A 1 168 ? -21.259 6.775 74.343 1.00 35.60 193 VAL A O 1
ATOM 959 N N . LYS A 1 169 ? -20.615 6.161 76.417 1.00 40.58 194 LYS A N 1
ATOM 960 C CA . LYS A 1 169 ? -19.211 6.025 76.081 1.00 46.71 194 LYS A CA 1
ATOM 961 C C . LYS A 1 169 ? -19.062 5.081 74.903 1.00 49.16 194 LYS A C 1
ATOM 962 O O . LYS A 1 169 ? -18.471 5.426 73.871 1.00 47.15 194 LYS A O 1
ATOM 968 N N . ASP A 1 170 ? -19.609 3.884 75.064 1.00 34.43 195 ASP A N 1
ATOM 969 C CA . ASP A 1 170 ? -19.403 2.843 74.084 1.00 41.93 195 ASP A CA 1
ATOM 970 C C . 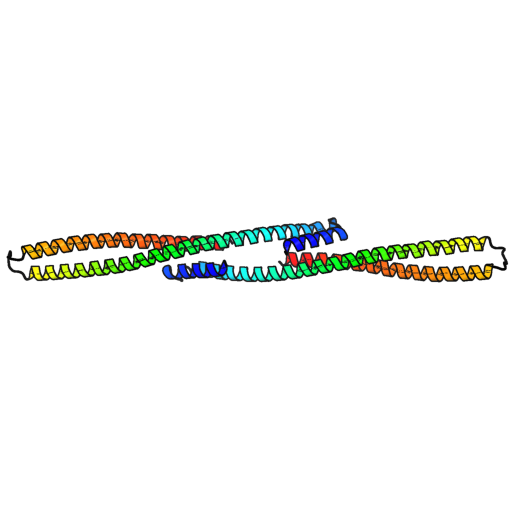ASP A 1 170 ? -19.984 3.260 72.741 1.00 44.04 195 ASP A C 1
ATOM 971 O O . ASP A 1 170 ? -19.414 2.944 71.691 1.00 42.64 195 ASP A O 1
ATOM 976 N N . ARG A 1 171 ? -21.083 4.006 72.791 1.00 46.92 196 ARG A N 1
ATOM 977 C CA . ARG A 1 171 ? -21.713 4.544 71.595 1.00 43.84 196 ARG A CA 1
ATOM 978 C C . ARG A 1 171 ? -20.775 5.481 70.837 1.00 47.51 196 ARG A C 1
ATOM 979 O O . ARG A 1 171 ? -20.614 5.349 69.624 1.00 33.37 196 ARG A O 1
ATOM 987 N N . THR A 1 172 ? -20.159 6.427 71.543 1.00 43.15 197 THR A N 1
ATOM 988 C CA . THR A 1 172 ? -19.271 7.369 70.879 1.00 44.30 197 THR A CA 1
ATOM 989 C C . THR A 1 172 ? -18.101 6.631 70.225 1.00 29.91 197 THR A C 1
ATOM 990 O O . THR A 1 172 ? -17.658 7.021 69.154 1.00 29.55 197 THR A O 1
ATOM 994 N N . LEU A 1 173 ? -17.608 5.574 70.874 1.00 32.14 198 LEU A N 1
ATOM 995 C CA . LEU A 1 173 ? -16.537 4.758 70.304 1.00 32.37 198 LEU A CA 1
ATOM 996 C C . LEU A 1 173 ? -16.948 4.201 68.943 1.00 34.51 198 LEU A C 1
ATOM 997 O O . LEU A 1 173 ? -16.215 4.340 67.946 1.00 31.97 198 LEU A O 1
ATOM 1002 N N . ILE A 1 174 ? -18.118 3.573 68.899 1.00 32.35 199 ILE A N 1
ATOM 1003 C CA . ILE A 1 174 ? -18.639 3.009 67.659 1.00 32.01 199 ILE A CA 1
ATOM 1004 C C . ILE A 1 174 ? -18.786 4.091 66.595 1.00 31.56 199 ILE A C 1
ATOM 1005 O O . ILE A 1 174 ? -18.334 3.926 65.462 1.00 31.04 199 ILE A O 1
ATOM 1010 N N . GLU A 1 175 ? -19.419 5.198 66.969 1.00 32.09 200 GLU A N 1
ATOM 1011 C CA . GLU A 1 175 ? -19.607 6.317 66.054 1.00 31.76 200 GLU A CA 1
ATOM 1012 C C . GLU A 1 175 ? -18.271 6.769 65.476 1.00 33.99 200 GLU A C 1
ATOM 1013 O O . GLU A 1 175 ? -18.175 7.106 64.296 1.00 31.23 200 GLU A O 1
ATOM 1019 N N . GLN A 1 176 ? -17.241 6.773 66.316 1.00 38.08 201 GLN A N 1
ATOM 1020 C CA . GLN A 1 176 ? -15.904 7.163 65.887 1.00 39.01 201 GLN A CA 1
ATOM 1021 C C . GLN A 1 176 ? -15.382 6.207 64.820 1.00 32.63 201 GLN A C 1
ATOM 1022 O O . GLN A 1 176 ? -14.849 6.636 63.796 1.00 33.18 201 GLN A O 1
ATOM 1028 N N . LYS A 1 177 ? -15.539 4.911 65.067 1.00 30.91 202 LYS A N 1
ATOM 1029 C CA . LYS A 1 177 ? -15.103 3.890 64.115 1.00 30.50 202 LYS A CA 1
ATOM 1030 C C . LYS A 1 177 ? -15.823 4.039 62.783 1.00 32.72 202 LYS A C 1
ATOM 1031 O O . LYS A 1 177 ? -15.205 3.996 61.729 1.00 30.36 202 LYS A O 1
ATOM 1037 N N . THR A 1 178 ? -17.140 4.203 62.840 1.00 32.04 203 THR A N 1
ATOM 1038 C CA . THR A 1 178 ? -17.922 4.508 61.654 1.00 30.05 203 THR A CA 1
ATOM 1039 C C . THR A 1 178 ? -17.270 5.612 60.812 1.00 30.16 203 THR A C 1
ATOM 1040 O O . THR A 1 178 ? -17.000 5.427 59.618 1.00 29.36 203 THR A O 1
ATOM 1044 N N . LEU A 1 179 ? -17.016 6.746 61.462 1.00 32.96 204 LEU A N 1
ATOM 1045 C CA . LEU A 1 179 ? -16.469 7.932 60.819 1.00 33.90 204 LEU A CA 1
ATOM 1046 C C . LEU A 1 179 ? -15.062 7.677 60.277 1.00 34.43 204 LEU A C 1
ATOM 1047 O O . LEU A 1 179 ? -14.687 8.183 59.217 1.00 31.19 204 LEU A O 1
ATOM 1052 N N . SER A 1 180 ? -14.305 6.878 61.021 1.00 30.18 205 SER A N 1
ATOM 1053 C CA . SER A 1 180 ? -12.954 6.493 60.661 1.00 30.06 205 SER A CA 1
ATOM 1054 C C . SER A 1 180 ? -12.952 5.644 59.386 1.00 34.03 205 SER A C 1
ATOM 1055 O O . SER A 1 180 ? -12.164 5.875 58.464 1.00 33.11 205 SER A O 1
ATOM 1058 N N . ILE A 1 181 ? -13.828 4.648 59.357 1.00 34.32 206 ILE A N 1
ATOM 1059 C CA . ILE A 1 181 ? -14.014 3.803 58.187 1.00 30.12 206 ILE A CA 1
ATOM 1060 C C . ILE A 1 181 ? -14.395 4.640 56.976 1.00 31.37 206 ILE A C 1
ATOM 1061 O O . ILE A 1 181 ? -13.832 4.466 55.901 1.00 30.10 206 ILE A O 1
ATOM 1066 N N . HIS A 1 182 ? -15.353 5.542 57.164 1.00 30.23 207 HIS A N 1
ATOM 1067 C CA . HIS A 1 182 ? -15.769 6.464 56.119 1.00 28.67 207 HIS A CA 1
ATOM 1068 C C . HIS A 1 182 ? -14.582 7.263 55.619 1.00 29.72 207 HIS A C 1
ATOM 1069 O O . HIS A 1 182 ? -14.497 7.562 54.436 1.00 31.83 207 HIS A O 1
ATOM 1076 N N . SER A 1 183 ? -13.675 7.615 56.521 1.00 28.04 208 SER A N 1
ATOM 1077 C CA . SER A 1 183 ? -12.493 8.359 56.136 1.00 28.14 208 SER A CA 1
ATOM 1078 C C . SER A 1 183 ? -11.553 7.478 55.303 1.00 27.81 208 SER A C 1
ATOM 1079 O O . SER A 1 183 ? -10.957 7.931 54.330 1.00 33.66 208 SER A O 1
ATOM 1082 N N . LYS A 1 184 ? -11.424 6.221 55.704 1.00 27.56 209 LYS A N 1
ATOM 1083 C CA . LYS A 1 184 ? -10.630 5.264 54.975 1.00 27.31 209 LYS A CA 1
ATOM 1084 C C . LYS A 1 184 ? -11.192 5.044 53.564 1.00 36.42 209 LYS A C 1
ATOM 1085 O O . LYS A 1 184 ? -10.431 4.863 52.624 1.00 26.64 209 LYS A O 1
ATOM 1091 N N . LEU A 1 185 ? -12.519 5.065 53.419 1.00 33.56 210 LEU A N 1
ATOM 1092 C CA . LEU A 1 185 ? -13.121 4.925 52.095 1.00 31.07 210 LEU A CA 1
ATOM 1093 C C . LEU A 1 185 ? -12.754 6.124 51.243 1.00 29.24 210 LEU A C 1
ATOM 1094 O O . LEU A 1 185 ? -12.404 5.973 50.071 1.00 26.83 210 LEU A O 1
ATOM 1099 N N . THR A 1 186 ? -12.833 7.307 51.839 1.00 31.77 211 THR A N 1
ATOM 1100 C CA . THR A 1 186 ? -12.377 8.509 51.175 1.00 34.50 211 THR A CA 1
ATOM 1101 C C . THR A 1 186 ? -10.907 8.397 50.761 1.00 38.13 211 THR A C 1
ATOM 1102 O O . THR A 1 186 ? -10.553 8.784 49.645 1.00 39.51 211 THR A O 1
ATOM 1106 N N . ASP A 1 187 ? -10.057 7.845 51.626 1.00 32.12 212 ASP A N 1
ATOM 1107 C CA . ASP A 1 187 ? -8.675 7.618 51.215 1.00 32.21 212 ASP A CA 1
ATOM 1108 C C . ASP A 1 187 ? -8.592 6.742 49.972 1.00 30.63 212 ASP A C 1
ATOM 1109 O O . ASP A 1 187 ? -7.688 6.909 49.152 1.00 32.84 212 ASP A O 1
ATOM 1114 N N . LYS A 1 188 ? -9.505 5.785 49.849 1.00 27.62 213 LYS A N 1
ATOM 1115 C CA . LYS A 1 188 ? -9.473 4.894 48.698 1.00 27.21 213 LYS A CA 1
ATOM 1116 C C . LYS A 1 188 ? -9.826 5.653 47.429 1.00 30.75 213 LYS A C 1
ATOM 1117 O O . LYS A 1 188 ? -9.307 5.350 46.353 1.00 31.69 213 LYS A O 1
ATOM 1123 N N . SER A 1 189 ? -10.677 6.662 47.549 1.00 28.95 214 SER A N 1
ATOM 1124 C CA . SER A 1 189 ? -11.022 7.450 46.381 1.00 31.10 214 SER A CA 1
ATOM 1125 C C . SER A 1 189 ? -9.870 8.394 46.008 1.00 31.59 214 SER A C 1
ATOM 1126 O O . SER A 1 189 ? -9.665 8.698 44.840 1.00 35.89 214 SER A O 1
ATOM 1129 N N . MET A 1 190 ? -9.102 8.828 47.000 1.00 25.98 215 MET A N 1
ATOM 1130 C CA . MET A 1 190 ? -7.906 9.625 46.731 1.00 35.61 215 MET A CA 1
ATOM 1131 C C . MET A 1 190 ? -6.822 8.788 46.074 1.00 33.00 215 MET A C 1
ATOM 1132 O O . MET A 1 190 ? -6.208 9.224 45.104 1.00 34.91 215 MET A O 1
ATOM 1137 N N . GLN A 1 191 ? -6.576 7.596 46.612 1.00 29.62 216 GLN A N 1
ATOM 1138 C CA . GLN A 1 191 ? -5.593 6.690 46.033 1.00 27.35 216 GLN A CA 1
ATOM 1139 C C . GLN A 1 191 ? -5.934 6.397 44.578 1.00 34.83 216 GLN A C 1
ATOM 1140 O O . GLN A 1 191 ? -5.034 6.291 43.737 1.00 30.52 216 GLN A O 1
ATOM 1146 N N . LEU A 1 192 ? -7.226 6.249 44.293 1.00 24.13 217 LEU A N 1
ATOM 1147 C CA . LEU A 1 192 ? -7.675 5.943 42.941 1.00 23.72 217 LEU A CA 1
ATOM 1148 C C . LEU A 1 192 ? -7.351 7.081 41.978 1.00 25.04 217 LEU A C 1
ATOM 1149 O O . LEU A 1 192 ? -6.821 6.846 40.898 1.00 23.81 217 LEU A O 1
ATOM 1154 N N . GLU A 1 193 ? -7.686 8.307 42.377 1.00 27.59 218 GLU A N 1
ATOM 1155 C CA . GLU A 1 193 ? -7.328 9.493 41.602 1.00 31.39 218 GLU A CA 1
ATOM 1156 C C . GLU A 1 193 ?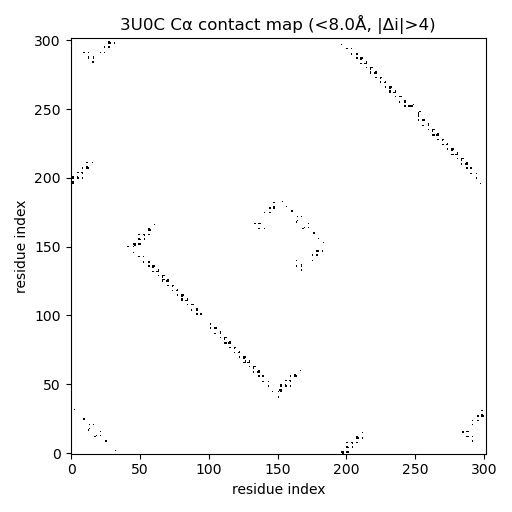 -5.810 9.582 41.355 1.00 29.60 218 GLU A C 1
ATOM 1157 O O . GLU A 1 193 ? -5.375 9.914 40.268 1.00 27.77 218 GLU A O 1
ATOM 1163 N N . LYS A 1 194 ? -5.021 9.303 42.388 1.00 31.34 219 LYS A N 1
ATOM 1164 C CA . LYS A 1 194 ? -3.571 9.328 42.289 1.00 36.84 219 LYS A CA 1
ATOM 1165 C C . LYS A 1 194 ? -3.119 8.435 41.136 1.00 37.35 219 LYS A C 1
ATOM 1166 O O . LYS A 1 194 ? -2.357 8.855 40.277 1.00 34.55 219 LYS A O 1
ATOM 1172 N N . GLU A 1 195 ? -3.607 7.202 41.134 1.00 28.43 220 GLU A N 1
ATOM 1173 C CA . GLU A 1 195 ? -3.264 6.223 40.123 1.00 28.39 220 GLU A CA 1
ATOM 1174 C C . GLU A 1 195 ? -3.692 6.653 38.716 1.00 31.28 220 GLU A C 1
ATOM 1175 O O . GLU A 1 195 ? -2.940 6.503 37.755 1.00 34.57 220 GLU A O 1
ATOM 1181 N N . ILE A 1 196 ? -4.896 7.195 38.604 1.00 27.92 221 ILE A N 1
ATOM 1182 C CA . ILE A 1 196 ? -5.399 7.663 37.324 1.00 31.33 221 ILE A CA 1
ATOM 1183 C C . ILE A 1 196 ? -4.535 8.807 36.790 1.00 36.98 221 ILE A C 1
ATOM 1184 O O . ILE A 1 196 ? -4.238 8.865 35.605 1.00 34.75 221 ILE A O 1
ATOM 1189 N N . ASP A 1 197 ? -4.127 9.708 37.678 1.00 36.77 222 ASP A N 1
ATOM 1190 C CA . ASP A 1 197 ? -3.389 10.897 37.278 1.00 36.11 222 ASP A CA 1
ATOM 1191 C C . ASP A 1 197 ? -1.960 10.580 36.855 1.00 38.90 222 ASP A C 1
ATOM 1192 O O . ASP A 1 197 ? -1.327 11.361 36.150 1.00 45.25 222 ASP A O 1
ATOM 1197 N N . SER A 1 198 ? -1.443 9.440 37.282 1.00 36.73 223 SER A N 1
ATOM 1198 C CA . SER A 1 198 ? -0.078 9.105 36.941 1.00 35.52 223 SER A CA 1
ATOM 1199 C C . SER A 1 198 ? -0.025 7.973 35.923 1.00 37.65 223 SER A C 1
ATOM 1200 O O . SER A 1 198 ? 1.039 7.404 35.687 1.00 39.14 223 SER A O 1
ATOM 1203 N N . PHE A 1 199 ? -1.165 7.635 35.330 1.00 33.79 224 PHE A N 1
ATOM 1204 C CA . PHE A 1 199 ? -1.198 6.519 34.395 1.00 37.97 224 PHE A CA 1
ATOM 1205 C C . PHE A 1 199 ? -0.247 6.754 33.213 1.00 36.79 224 PHE A C 1
ATOM 1206 O O . PHE A 1 199 ? -0.254 7.826 32.626 1.00 35.75 224 PHE A O 1
ATOM 1214 N N . ASN B 1 49 ? -11.191 -7.494 34.135 1.00 54.24 74 ASN B N 1
ATOM 1215 C CA . ASN B 1 49 ? -10.585 -6.501 33.248 1.00 48.45 74 ASN B CA 1
ATOM 1216 C C . ASN B 1 49 ? -10.514 -5.146 33.953 1.00 42.89 74 ASN B C 1
ATOM 1217 O O . ASN B 1 49 ? -11.456 -4.756 34.624 1.00 34.61 74 ASN B O 1
ATOM 1222 N N . ALA B 1 50 ? -9.390 -4.448 33.801 1.00 43.87 75 ALA B N 1
ATOM 1223 C CA . ALA B 1 50 ? -9.118 -3.202 34.527 1.00 39.37 75 ALA B CA 1
ATOM 1224 C C . ALA B 1 50 ? -10.219 -2.144 34.386 1.00 36.62 75 ALA B C 1
ATOM 1225 O O . ALA B 1 50 ? -10.575 -1.479 35.356 1.00 38.91 75 ALA B O 1
ATOM 1227 N N . SER B 1 51 ? -10.753 -2.003 33.178 1.00 26.32 76 SER B N 1
ATOM 1228 C CA . SER B 1 51 ? -11.812 -1.040 32.898 1.00 27.29 76 SER B CA 1
ATOM 1229 C C . SER B 1 51 ? -13.134 -1.354 33.611 1.00 34.74 76 SER B C 1
ATOM 1230 O O . SER B 1 51 ? -13.801 -0.457 34.123 1.00 35.62 76 SER B O 1
ATOM 1233 N N . SER B 1 52 ? -13.515 -2.624 33.630 1.00 35.92 77 SER B N 1
ATOM 1234 C CA . SER B 1 52 ? -14.752 -3.022 34.264 1.00 33.76 77 SER B CA 1
ATOM 1235 C C . SER B 1 52 ? -14.560 -3.046 35.767 1.00 31.93 77 SER B C 1
ATOM 1236 O O . SER B 1 52 ? -15.451 -2.650 36.511 1.00 32.16 77 SER B O 1
ATOM 1239 N N . GLN B 1 53 ? -13.391 -3.502 36.207 1.00 29.27 78 GLN B N 1
ATOM 1240 C CA . GLN B 1 53 ? -13.019 -3.437 37.620 1.00 26.94 78 GLN B CA 1
ATOM 1241 C C . GLN B 1 53 ? -13.100 -2.000 38.123 1.00 27.42 78 GLN B C 1
ATOM 1242 O O . GLN B 1 53 ? -13.528 -1.743 39.246 1.00 26.77 78 GLN B O 1
ATOM 1248 N N . LEU B 1 54 ? -12.687 -1.068 37.274 1.00 25.30 79 LEU B N 1
ATOM 1249 C CA . LEU B 1 54 ? -12.703 0.341 37.617 1.00 28.35 79 LEU B CA 1
ATOM 1250 C C . LEU B 1 54 ? -14.141 0.891 37.674 1.00 34.67 79 LEU B C 1
ATOM 1251 O O . LEU B 1 54 ? -14.456 1.750 38.506 1.00 33.37 79 LEU B O 1
ATOM 1256 N N . THR B 1 55 ? -15.008 0.394 36.796 1.00 29.42 80 THR B N 1
ATOM 1257 C CA . THR B 1 55 ? -16.422 0.753 36.851 1.00 28.66 80 THR B CA 1
ATOM 1258 C C . THR B 1 55 ? -16.987 0.317 38.198 1.00 27.40 80 THR B C 1
ATOM 1259 O O . THR B 1 55 ? -17.555 1.116 38.924 1.00 27.75 80 THR B O 1
ATOM 1263 N N . LEU B 1 56 ? -16.821 -0.962 38.518 1.00 28.39 81 LEU B N 1
ATOM 1264 C CA . LEU B 1 56 ? -17.313 -1.506 39.778 1.00 28.35 81 LEU B CA 1
ATOM 1265 C C . LEU B 1 56 ? -16.753 -0.734 40.968 1.00 30.66 81 LEU B C 1
ATOM 1266 O O . LEU B 1 56 ? -17.445 -0.521 41.964 1.00 27.98 81 LEU B O 1
ATOM 1271 N N . LEU B 1 57 ? -15.496 -0.318 40.858 1.00 33.73 82 LEU B N 1
ATOM 1272 C CA . LEU B 1 57 ? -14.840 0.430 41.923 1.00 33.55 82 LEU B CA 1
ATOM 1273 C C . LEU B 1 57 ? -15.435 1.807 42.198 1.00 34.70 82 LEU B C 1
ATOM 1274 O O . LEU B 1 57 ? -15.760 2.137 43.338 1.00 34.69 82 LEU B O 1
ATOM 1279 N N . ILE B 1 58 ? -15.576 2.606 41.146 1.00 32.12 83 ILE B N 1
ATOM 1280 C CA . ILE B 1 58 ? -16.131 3.948 41.271 1.00 30.70 83 ILE B CA 1
ATOM 1281 C C . ILE B 1 58 ? -17.589 3.831 41.704 1.00 32.10 83 ILE B C 1
ATOM 1282 O O . ILE B 1 58 ? -18.064 4.607 42.534 1.00 34.98 83 ILE B O 1
ATOM 1287 N N . GLY B 1 59 ? -18.293 2.857 41.138 1.00 32.01 84 GLY B N 1
ATOM 1288 C CA . GLY B 1 59 ? -19.694 2.638 41.463 1.00 33.26 84 GLY B CA 1
ATOM 1289 C C . GLY B 1 59 ? -19.878 2.438 42.956 1.00 33.89 84 GLY B C 1
ATOM 1290 O O . GLY B 1 59 ? -20.788 3.015 43.561 1.00 40.56 84 GLY B O 1
ATOM 1291 N N . ASN B 1 60 ? -19.014 1.625 43.560 1.00 30.61 85 ASN B N 1
ATOM 1292 C CA . ASN B 1 60 ? -19.094 1.350 44.992 1.00 32.42 85 ASN B CA 1
ATOM 1293 C C . ASN B 1 60 ? -18.751 2.605 45.801 1.00 36.72 85 ASN B C 1
ATOM 1294 O O . ASN B 1 60 ? -19.416 2.918 46.801 1.00 33.36 85 ASN B O 1
ATOM 1299 N N . LEU B 1 61 ? -17.722 3.328 45.360 1.00 27.93 86 LEU B N 1
ATOM 1300 C CA . LEU B 1 61 ? -17.346 4.588 45.994 1.00 31.22 86 LEU B CA 1
ATOM 1301 C C . LEU B 1 61 ? -18.397 5.690 45.849 1.00 32.28 86 LEU B C 1
ATOM 1302 O O . LEU B 1 61 ? -18.521 6.543 46.716 1.00 32.22 86 LEU B O 1
ATOM 1307 N N . ILE B 1 62 ? -19.133 5.686 44.748 1.00 28.37 87 ILE B N 1
ATOM 1308 C CA . ILE B 1 62 ? -20.155 6.700 44.532 1.00 34.89 87 ILE B CA 1
ATOM 1309 C C . ILE B 1 62 ? -21.363 6.421 45.426 1.00 35.55 87 ILE B C 1
ATOM 1310 O O . ILE B 1 62 ? -22.033 7.343 45.878 1.00 37.84 87 ILE B O 1
ATOM 1315 N N . GLN B 1 63 ? -21.634 5.144 45.670 1.00 36.69 88 GLN B N 1
ATOM 1316 C CA . GLN B 1 63 ? -22.766 4.761 46.488 1.00 42.97 88 GLN B CA 1
ATOM 1317 C C . GLN B 1 63 ? -22.553 5.160 47.938 1.00 37.98 88 GLN B C 1
ATOM 1318 O O . GLN B 1 63 ? -23.445 5.704 48.563 1.00 37.60 88 GLN B O 1
ATOM 1324 N N . ILE B 1 64 ? -21.366 4.879 48.463 1.00 36.01 89 ILE B N 1
ATOM 1325 C CA . ILE B 1 64 ? -21.031 5.194 49.841 1.00 28.43 89 ILE B CA 1
ATOM 1326 C C . ILE B 1 64 ? -20.697 6.653 50.083 1.00 31.82 89 ILE B C 1
ATOM 1327 O O . ILE B 1 64 ? -21.019 7.200 51.138 1.00 32.46 89 ILE B O 1
ATOM 1332 N N . LEU B 1 65 ? -20.012 7.276 49.131 1.00 29.57 90 LEU B N 1
ATOM 1333 C CA . LEU B 1 65 ? -19.409 8.574 49.396 1.00 30.19 90 LEU B CA 1
ATOM 1334 C C . LEU B 1 65 ? -20.230 9.743 48.884 1.00 34.83 90 LEU B C 1
ATOM 1335 O O . LEU B 1 65 ? -19.944 10.888 49.223 1.00 35.73 90 LEU B O 1
ATOM 1340 N N . GLY B 1 66 ? -21.244 9.450 48.072 1.00 33.90 91 GLY B N 1
ATOM 1341 C CA . GLY B 1 66 ? -22.008 10.480 47.389 1.00 35.89 91 GLY B CA 1
ATOM 1342 C C . GLY B 1 66 ? -21.386 10.823 46.047 1.00 41.29 91 GLY B C 1
ATOM 1343 O O . GLY B 1 66 ? -20.166 10.988 45.942 1.00 35.90 91 GLY B O 1
ATOM 1344 N N . GLU B 1 67 ? -22.207 10.933 45.009 1.00 38.55 92 GLU B N 1
ATOM 1345 C CA . GLU B 1 67 ? -21.665 11.192 43.677 1.00 46.27 92 GLU B CA 1
ATOM 1346 C C . GLU B 1 67 ? -21.178 12.630 43.559 1.00 45.12 92 GLU B C 1
ATOM 1347 O O . GLU B 1 67 ? -20.342 12.954 42.713 1.00 42.06 92 GLU B O 1
ATOM 1353 N N . LYS B 1 68 ? -21.688 13.495 44.424 1.00 62.74 93 LYS B N 1
ATOM 1354 C CA . LYS B 1 68 ? -21.365 14.911 44.314 1.00 62.75 93 LYS B CA 1
ATOM 1355 C C . LYS B 1 68 ? -19.876 15.173 44.512 1.00 57.81 93 LYS B C 1
ATOM 1356 O O . LYS B 1 68 ? -19.261 15.901 43.738 1.00 59.18 93 LYS B O 1
ATOM 1362 N N . SER B 1 69 ? -19.292 14.548 45.523 1.00 41.42 94 SER B N 1
ATOM 1363 C CA . SER B 1 69 ? -17.902 14.806 45.866 1.00 47.02 94 SER B CA 1
ATOM 1364 C C . SER B 1 69 ? -16.903 14.143 44.917 1.00 49.61 94 SER B C 1
ATOM 1365 O O . SER B 1 69 ? -15.699 14.381 45.024 1.00 42.65 94 SER B O 1
ATOM 1368 N N . LEU B 1 70 ? -17.402 13.323 43.993 1.00 45.95 95 LEU B N 1
ATOM 1369 C CA . LEU B 1 70 ? -16.537 12.472 43.186 1.00 40.63 95 LEU B CA 1
ATOM 1370 C C . LEU B 1 70 ? -16.639 12.752 41.688 1.00 40.71 95 LEU B C 1
ATOM 1371 O O . LEU B 1 70 ? -16.032 12.056 40.872 1.00 37.81 95 LEU B O 1
ATOM 1376 N N . THR B 1 71 ? -17.408 13.767 41.320 1.00 48.14 96 THR B N 1
ATOM 1377 C CA . THR B 1 71 ? -17.640 14.029 39.908 1.00 52.70 96 THR B CA 1
ATOM 1378 C C . THR B 1 71 ? -16.327 14.195 39.141 1.00 48.09 96 THR B C 1
ATOM 1379 O O . THR B 1 71 ? -16.235 13.771 37.994 1.00 43.17 96 THR B O 1
ATOM 1383 N N . ALA B 1 72 ? -15.311 14.795 39.765 1.00 44.53 97 ALA B N 1
ATOM 1384 C CA . ALA B 1 72 ? -14.053 15.045 39.046 1.00 40.16 97 ALA B CA 1
ATOM 1385 C C . ALA B 1 72 ? -13.258 13.761 38.861 1.00 38.51 97 ALA B C 1
ATOM 1386 O O . ALA B 1 72 ? -12.630 13.547 37.824 1.00 35.01 97 ALA B O 1
ATOM 1388 N N . LEU B 1 73 ? -13.292 12.901 39.873 1.00 41.84 98 LEU B N 1
ATOM 1389 C CA . LEU B 1 73 ? -12.673 11.594 39.752 1.00 41.74 98 LEU B CA 1
ATOM 1390 C C . LEU B 1 73 ? -13.343 10.777 38.646 1.00 48.01 98 LEU B C 1
ATOM 1391 O O . LEU B 1 73 ? -12.663 10.129 37.835 1.00 41.40 98 LEU B O 1
ATOM 1396 N N . THR B 1 74 ? -14.675 10.811 38.634 1.00 32.27 99 THR B N 1
ATOM 1397 C CA . THR B 1 74 ? -15.473 10.036 37.693 1.00 32.37 99 THR B CA 1
ATOM 1398 C C . THR B 1 74 ? -15.277 10.495 36.248 1.00 31.82 99 THR B C 1
ATOM 1399 O O . THR B 1 74 ? -15.301 9.682 35.331 1.00 31.59 99 THR B O 1
ATOM 1403 N N . ASN B 1 75 ? -15.102 11.798 36.055 1.00 42.10 100 ASN B N 1
ATOM 1404 C CA . ASN B 1 75 ? -14.822 12.329 34.725 1.00 41.31 100 ASN B CA 1
ATOM 1405 C C . ASN B 1 75 ? -13.448 11.857 34.262 1.00 36.42 100 ASN B C 1
ATOM 1406 O O . ASN B 1 75 ? -13.265 11.486 33.102 1.00 35.32 100 ASN B O 1
ATOM 1411 N N . LYS B 1 76 ? -12.489 11.854 35.185 1.00 37.66 101 LYS B N 1
ATOM 1412 C CA . LYS B 1 76 ? -11.157 11.341 34.898 1.00 37.81 101 LYS B CA 1
ATOM 1413 C C . LYS B 1 76 ? -11.218 9.858 34.533 1.00 39.52 101 LYS B C 1
ATOM 1414 O O . LYS B 1 76 ? -10.501 9.388 33.630 1.00 35.58 101 LYS B O 1
ATOM 1420 N N . ILE B 1 77 ? -12.091 9.137 35.234 1.00 32.17 102 ILE B N 1
ATOM 1421 C CA . ILE B 1 77 ? -12.261 7.715 35.021 1.00 32.12 102 ILE B CA 1
ATOM 1422 C C . ILE B 1 77 ? -12.891 7.420 33.663 1.00 32.39 102 ILE B C 1
ATOM 1423 O O . ILE B 1 77 ? -12.409 6.552 32.942 1.00 32.13 102 ILE B O 1
ATOM 1428 N N . THR B 1 78 ? -13.956 8.146 33.316 1.00 31.24 103 THR B N 1
ATOM 1429 C CA . THR B 1 78 ? -14.623 7.954 32.030 1.00 31.49 103 THR B CA 1
ATOM 1430 C C . THR B 1 78 ? -13.686 8.331 30.862 1.00 31.36 103 THR B C 1
ATOM 1431 O O . THR B 1 78 ? -13.751 7.731 29.792 1.00 30.85 103 THR B O 1
ATOM 1435 N N . ALA B 1 79 ? -12.818 9.318 31.084 1.00 34.97 104 ALA B N 1
ATOM 1436 C CA . ALA B 1 79 ? -11.781 9.676 30.114 1.00 34.44 104 ALA B CA 1
ATOM 1437 C C . ALA B 1 79 ? -10.777 8.538 29.976 1.00 35.91 104 ALA B C 1
ATOM 1438 O O . ALA B 1 79 ? -10.350 8.179 28.861 1.00 29.96 104 ALA B O 1
ATOM 1440 N N . TRP B 1 80 ? -10.413 7.962 31.119 1.00 33.70 105 TRP B N 1
ATOM 1441 C CA . TRP B 1 80 ? -9.440 6.880 31.141 1.00 34.92 105 TRP B CA 1
ATOM 1442 C C . TRP B 1 80 ? -9.939 5.666 30.357 1.00 40.62 105 TRP B C 1
ATOM 1443 O O . TRP B 1 80 ? -9.231 5.130 29.499 1.00 31.59 105 TRP B O 1
ATOM 1454 N N . LYS B 1 81 ? -11.164 5.246 30.654 1.00 28.83 106 LYS B N 1
ATOM 1455 C CA . LYS B 1 81 ? -11.802 4.130 29.961 1.00 29.12 106 LYS B CA 1
ATOM 1456 C C . LYS B 1 81 ? -11.833 4.384 28.449 1.00 29.20 106 LYS B C 1
ATOM 1457 O O . LYS B 1 81 ? -11.584 3.493 27.635 1.00 29.53 106 LYS B O 1
ATOM 1463 N N . SER B 1 82 ? -12.131 5.627 28.110 1.00 31.55 107 SER B N 1
ATOM 1464 C CA . SER B 1 82 ? -12.164 6.097 26.751 1.00 34.42 107 SER B CA 1
ATOM 1465 C C . SER B 1 82 ? -10.790 5.899 26.068 1.00 30.69 107 SER B C 1
ATOM 1466 O O . SER B 1 82 ? -10.673 5.185 25.080 1.00 30.90 107 SER B O 1
ATOM 1469 N N . GLN B 1 83 ? -9.763 6.524 26.637 1.00 36.67 108 GLN B N 1
ATOM 1470 C CA . GLN B 1 83 ? -8.372 6.379 26.198 1.00 35.58 108 GLN B CA 1
ATOM 1471 C C . GLN B 1 83 ? -7.957 4.922 26.057 1.00 36.38 108 GLN B C 1
ATOM 1472 O O . GLN B 1 83 ? -7.451 4.533 25.015 1.00 32.74 108 GLN B O 1
ATOM 1478 N N . GLN B 1 84 ? -8.155 4.120 27.102 1.00 31.64 109 GLN B N 1
ATOM 1479 C CA . GLN B 1 84 ? -7.884 2.693 26.994 1.00 31.55 109 GLN B CA 1
ATOM 1480 C C . GLN B 1 84 ? -8.535 2.074 25.762 1.00 34.01 109 GLN B C 1
ATOM 1481 O O . GLN B 1 84 ? -7.871 1.361 25.011 1.00 32.76 109 GLN B O 1
ATOM 1487 N N . GLN B 1 85 ? -9.823 2.346 25.560 1.00 31.97 110 GLN B N 1
ATOM 1488 C CA . GLN B 1 85 ? -10.546 1.839 24.398 1.00 33.27 110 GLN B CA 1
ATOM 1489 C C . GLN B 1 85 ? -9.912 2.294 23.072 1.00 32.56 110 GLN B C 1
ATOM 1490 O O . GLN B 1 85 ? -9.748 1.498 22.159 1.00 33.22 110 GLN B O 1
ATOM 1496 N N . ALA B 1 86 ? -9.565 3.572 22.968 1.00 33.05 111 ALA B N 1
ATOM 1497 C CA . ALA B 1 86 ? -8.865 4.072 21.794 1.00 32.49 111 ALA B CA 1
ATOM 1498 C C . ALA B 1 86 ? -7.576 3.288 21.577 1.00 35.59 111 ALA B C 1
ATOM 1499 O O . ALA B 1 86 ? -7.346 2.734 20.500 1.00 35.04 111 ALA B O 1
ATOM 1501 N N . ARG B 1 87 ? -6.747 3.232 22.615 1.00 30.86 112 ARG B N 1
ATOM 1502 C CA . ARG B 1 87 ? -5.475 2.527 22.557 1.00 33.06 112 ARG B CA 1
ATOM 1503 C C . ARG B 1 87 ? -5.561 1.051 22.147 1.00 35.51 112 ARG B C 1
ATOM 1504 O O . ARG B 1 87 ? -4.720 0.588 21.376 1.00 30.93 112 ARG B O 1
ATOM 1512 N N . GLN B 1 88 ? -6.542 0.305 22.654 1.00 36.16 113 GLN B N 1
ATOM 1513 C CA . GLN B 1 88 ? -6.688 -1.085 22.212 1.00 37.27 113 GLN B CA 1
ATOM 1514 C C . GLN B 1 88 ? -7.063 -1.181 20.733 1.00 43.31 113 GLN B C 1
ATOM 1515 O O . GLN B 1 88 ? -6.751 -2.169 20.069 1.00 39.67 113 GLN B O 1
ATOM 1521 N N . GLN B 1 89 ? -7.766 -0.167 20.233 1.00 46.68 114 GLN B N 1
ATOM 1522 C CA . GLN B 1 89 ? -8.216 -0.163 18.851 1.00 46.99 114 GLN B CA 1
ATOM 1523 C C . GLN B 1 89 ? -7.053 0.180 17.953 1.00 49.20 114 GLN B C 1
ATOM 1524 O O . GLN B 1 89 ? -6.848 -0.451 16.915 1.00 53.19 114 GLN B O 1
ATOM 1530 N N . LYS B 1 90 ? -6.295 1.192 18.352 1.00 48.92 115 LYS B N 1
ATOM 1531 C CA . LYS B 1 90 ? -5.061 1.541 17.673 1.00 51.62 115 LYS B CA 1
ATOM 1532 C C . LYS B 1 90 ? -4.141 0.326 17.545 1.00 45.85 115 LYS B C 1
ATOM 1533 O O . LYS B 1 90 ? -3.707 -0.020 16.447 1.00 45.18 115 LYS B O 1
ATOM 1539 N N . ASN B 1 91 ? -3.858 -0.317 18.673 1.00 39.20 116 ASN B N 1
ATOM 1540 C CA . ASN B 1 91 ? -2.992 -1.493 18.693 1.00 41.10 116 ASN B CA 1
ATOM 1541 C C . ASN B 1 91 ? -3.437 -2.542 17.688 1.00 45.44 116 ASN B C 1
ATOM 1542 O O . ASN B 1 91 ? -2.617 -3.153 16.997 1.00 41.43 116 ASN B O 1
ATOM 1547 N N . LEU B 1 92 ? -4.746 -2.764 17.627 1.00 42.85 117 LEU B N 1
ATOM 1548 C CA . LEU B 1 92 ? -5.310 -3.748 16.710 1.00 46.79 117 LEU B CA 1
ATOM 1549 C C . LEU B 1 92 ? -5.144 -3.335 15.249 1.00 44.69 117 LEU B C 1
ATOM 1550 O O . LEU B 1 92 ? -4.739 -4.145 14.414 1.00 44.56 117 LEU B O 1
ATOM 1555 N N . GLU B 1 93 ? -5.487 -2.085 14.946 1.00 35.81 118 GLU B N 1
ATOM 1556 C CA . GLU B 1 93 ? -5.346 -1.561 13.599 1.00 44.89 118 GLU B CA 1
ATOM 1557 C C . GLU B 1 93 ? -3.870 -1.629 13.176 1.00 38.99 118 GLU B C 1
ATOM 1558 O O . GLU B 1 93 ? -3.548 -2.139 12.105 1.00 37.95 118 GLU B O 1
ATOM 1564 N N . PHE B 1 94 ? -2.987 -1.139 14.045 1.00 39.77 119 PHE B N 1
ATOM 1565 C CA . PHE B 1 94 ? -1.551 -1.129 13.782 1.00 34.29 119 PHE B CA 1
ATOM 1566 C C . PHE B 1 94 ? -1.067 -2.535 13.461 1.00 39.06 119 PHE B C 1
ATOM 1567 O O . PHE B 1 94 ? -0.408 -2.752 12.439 1.00 39.63 119 PHE B O 1
ATOM 1575 N N . SER B 1 95 ? -1.408 -3.493 14.324 1.00 34.10 120 SER B N 1
ATOM 1576 C CA . SER B 1 95 ? -1.001 -4.873 14.098 1.00 33.59 120 SER B CA 1
ATOM 1577 C C . SER B 1 95 ? -1.368 -5.356 12.690 1.00 45.50 120 SER B C 1
ATOM 1578 O O . SER B 1 95 ? -0.521 -5.899 11.986 1.00 42.02 120 SER B O 1
ATOM 1581 N N . ASP B 1 96 ? -2.627 -5.144 12.290 1.00 50.68 121 ASP B N 1
ATOM 1582 C CA . ASP B 1 96 ? -3.118 -5.587 10.983 1.00 50.73 121 ASP B CA 1
ATOM 1583 C C . ASP B 1 96 ? -2.388 -4.882 9.844 1.00 43.23 121 ASP B C 1
ATOM 1584 O O . ASP B 1 96 ? -2.031 -5.496 8.855 1.00 41.97 121 ASP B O 1
ATOM 1589 N N . LYS B 1 97 ? -2.216 -3.575 9.991 1.00 39.21 122 LYS B N 1
ATOM 1590 C CA . LYS B 1 97 ? -1.512 -2.751 9.017 1.00 39.36 122 LYS B CA 1
ATOM 1591 C C . LYS B 1 97 ? -0.082 -3.253 8.828 1.00 38.67 122 LYS B C 1
ATOM 1592 O O . LYS B 1 97 ? 0.405 -3.372 7.706 1.00 34.28 122 LYS B O 1
ATOM 1598 N N . ILE B 1 98 ? 0.587 -3.548 9.937 1.00 44.20 123 ILE B N 1
ATOM 1599 C CA . ILE B 1 98 ? 1.965 -4.030 9.893 1.00 38.84 123 ILE B CA 1
ATOM 1600 C C . ILE B 1 98 ? 2.029 -5.404 9.229 1.00 43.42 123 ILE B C 1
ATOM 1601 O O . ILE B 1 98 ? 2.980 -5.717 8.491 1.00 37.30 123 ILE B O 1
ATOM 1606 N N . ASN B 1 99 ? 1.016 -6.221 9.481 1.00 34.70 124 ASN B N 1
ATOM 1607 C CA . ASN B 1 99 ? 0.952 -7.530 8.856 1.00 36.55 124 ASN B CA 1
ATOM 1608 C C . ASN B 1 99 ? 0.873 -7.358 7.347 1.00 39.85 124 ASN B C 1
ATOM 1609 O O . ASN B 1 99 ? 1.651 -7.944 6.599 1.00 39.30 124 ASN B O 1
ATOM 1614 N N . THR B 1 100 ? -0.068 -6.529 6.911 1.00 42.94 125 THR B N 1
ATOM 1615 C CA . THR B 1 100 ? -0.258 -6.286 5.498 1.00 41.75 125 THR B CA 1
ATOM 1616 C C . THR B 1 100 ? 1.009 -5.739 4.856 1.00 43.05 125 THR B C 1
ATOM 1617 O O . THR B 1 100 ? 1.366 -6.142 3.759 1.00 46.58 125 THR B O 1
ATOM 1621 N N . LEU B 1 101 ? 1.676 -4.818 5.541 1.00 34.99 126 LEU B N 1
ATOM 1622 C CA . LEU B 1 101 ? 2.941 -4.271 5.075 1.00 33.64 126 LEU B CA 1
ATOM 1623 C C . LEU B 1 101 ? 4.023 -5.335 4.973 1.00 35.58 126 LEU B C 1
ATOM 1624 O O . LEU B 1 101 ? 4.757 -5.388 3.982 1.00 35.84 126 LEU B O 1
ATOM 1629 N N . LEU B 1 102 ? 4.125 -6.178 5.998 1.00 35.29 127 LEU B N 1
ATOM 1630 C CA . LEU B 1 102 ? 5.128 -7.233 5.998 1.00 34.58 127 LEU B CA 1
ATOM 1631 C C . LEU B 1 102 ? 4.862 -8.170 4.834 1.00 38.26 127 LEU B C 1
ATOM 1632 O O . LEU B 1 102 ? 5.769 -8.522 4.088 1.00 38.10 127 LEU B O 1
ATOM 1637 N N . SER B 1 103 ? 3.599 -8.560 4.701 1.00 38.21 128 SER B N 1
ATOM 1638 C CA . SER B 1 103 ? 3.119 -9.378 3.597 1.00 40.79 128 SER B CA 1
ATOM 1639 C C . SER B 1 103 ? 3.497 -8.808 2.225 1.00 44.27 128 SER B C 1
ATOM 1640 O O . SER B 1 103 ? 4.072 -9.508 1.393 1.00 39.98 128 SER B O 1
ATOM 1643 N N . GLU B 1 104 ? 3.138 -7.545 1.994 1.00 44.36 129 GLU B N 1
ATOM 1644 C CA . GLU B 1 104 ? 3.381 -6.909 0.711 1.00 41.38 129 GLU B CA 1
ATOM 1645 C C . GLU B 1 104 ? 4.880 -6.847 0.467 1.00 46.77 129 GLU B C 1
ATOM 1646 O O . GLU B 1 104 ? 5.351 -7.029 -0.652 1.00 39.20 129 GLU B O 1
ATOM 1652 N N . THR B 1 105 ? 5.627 -6.629 1.541 1.00 38.37 130 THR B N 1
ATOM 1653 C CA . THR B 1 105 ? 7.063 -6.435 1.457 1.00 37.09 130 THR B CA 1
ATOM 1654 C C . THR B 1 105 ? 7.818 -7.730 1.179 1.00 46.87 130 THR B C 1
ATOM 1655 O O . THR B 1 105 ? 8.799 -7.739 0.423 1.00 37.81 130 THR B O 1
ATOM 1659 N N . GLU B 1 106 ? 7.360 -8.824 1.774 1.00 37.63 131 GLU B N 1
ATOM 1660 C CA . GLU B 1 106 ? 7.990 -10.107 1.506 1.00 40.62 131 GLU B CA 1
ATOM 1661 C C . GLU B 1 106 ? 7.782 -10.500 0.048 1.00 42.89 131 GLU B C 1
ATOM 1662 O O . GLU B 1 106 ? 8.680 -11.058 -0.587 1.00 45.25 131 GLU B O 1
ATOM 1668 N N . GLY B 1 107 ? 6.606 -10.190 -0.490 1.00 40.82 132 GLY B N 1
ATOM 1669 C CA . GLY B 1 107 ? 6.357 -10.429 -1.906 1.00 47.01 132 GLY B CA 1
ATOM 1670 C C . GLY B 1 107 ? 7.300 -9.642 -2.802 1.00 45.16 132 GLY B C 1
ATOM 1671 O O . GLY B 1 107 ? 8.032 -10.208 -3.627 1.00 46.69 132 GLY B O 1
ATOM 1672 N N . LEU B 1 108 ? 7.285 -8.322 -2.630 1.00 46.87 133 LEU B N 1
ATOM 1673 C CA . LEU B 1 108 ? 8.096 -7.423 -3.445 1.00 45.74 133 LEU B CA 1
ATOM 1674 C C . LEU B 1 108 ? 9.575 -7.752 -3.314 1.00 47.29 133 LEU B C 1
ATOM 1675 O O . LEU B 1 108 ? 10.340 -7.615 -4.273 1.00 38.74 133 LEU B O 1
ATOM 1680 N N . THR B 1 109 ? 9.985 -8.170 -2.121 1.00 43.22 134 THR B N 1
ATOM 1681 C CA . THR B 1 109 ? 11.361 -8.583 -1.929 1.00 42.49 134 THR B CA 1
ATOM 1682 C C . THR B 1 109 ? 11.656 -9.763 -2.841 1.00 46.94 134 THR B C 1
ATOM 1683 O O . THR B 1 109 ? 12.716 -9.821 -3.466 1.00 44.52 134 THR B O 1
ATOM 1687 N N . ARG B 1 110 ? 10.705 -10.698 -2.911 1.00 44.04 135 ARG B N 1
ATOM 1688 C CA . ARG B 1 110 ? 10.841 -11.898 -3.736 1.00 44.85 135 ARG B CA 1
ATOM 1689 C C . ARG B 1 110 ? 10.969 -11.546 -5.219 1.00 46.88 135 ARG B C 1
ATOM 1690 O O . ARG B 1 110 ? 11.808 -12.105 -5.916 1.00 47.73 135 ARG B O 1
ATOM 1698 N N . ASP B 1 111 ? 10.135 -10.626 -5.690 1.00 40.39 136 ASP B N 1
ATOM 1699 C CA . ASP B 1 111 ? 10.221 -10.151 -7.053 1.00 51.22 136 ASP B CA 1
ATOM 1700 C C . ASP B 1 111 ? 11.583 -9.525 -7.288 1.00 45.33 136 ASP B C 1
ATOM 1701 O O . ASP B 1 111 ? 12.239 -9.795 -8.301 1.00 41.12 136 ASP B O 1
ATOM 1706 N N . TYR B 1 112 ? 12.004 -8.689 -6.345 1.00 41.69 137 TYR B N 1
ATOM 1707 C CA . TYR B 1 112 ? 13.245 -7.940 -6.503 1.00 41.82 137 TYR B CA 1
ATOM 1708 C C . TYR B 1 112 ? 14.434 -8.878 -6.623 1.00 44.02 137 TYR B C 1
ATOM 1709 O O . TYR B 1 112 ? 15.414 -8.589 -7.323 1.00 41.38 137 TYR B O 1
ATOM 1718 N N . GLU B 1 113 ? 14.343 -10.000 -5.924 1.00 45.26 138 GLU B N 1
ATOM 1719 C CA . GLU B 1 113 ? 15.420 -10.972 -5.929 1.00 51.03 138 GLU B CA 1
ATOM 1720 C C . GLU B 1 113 ? 15.455 -11.721 -7.252 1.00 47.28 138 GLU B C 1
ATOM 1721 O O . GLU B 1 113 ? 16.520 -12.028 -7.768 1.00 45.57 138 GLU B O 1
ATOM 1727 N N . LYS B 1 114 ? 14.276 -12.012 -7.789 1.00 48.00 139 LYS B N 1
ATOM 1728 C CA . LYS B 1 114 ? 14.182 -12.721 -9.050 1.00 49.57 139 LYS B CA 1
ATOM 1729 C C . LYS B 1 114 ? 14.657 -11.826 -10.194 1.00 50.63 139 LYS B C 1
ATOM 1730 O O . LYS B 1 114 ? 15.291 -12.296 -11.135 1.00 45.61 139 LYS B O 1
ATOM 1736 N N . GLN B 1 115 ? 14.328 -10.539 -10.102 1.00 41.91 140 GLN B N 1
ATOM 1737 C CA . GLN B 1 115 ? 14.655 -9.585 -11.146 1.00 41.54 140 GLN B CA 1
ATOM 1738 C C . GLN B 1 115 ? 16.149 -9.335 -11.178 1.00 38.21 140 GLN B C 1
ATOM 1739 O O . GLN B 1 115 ? 16.749 -9.295 -12.241 1.00 38.45 140 GLN B O 1
ATOM 1745 N N . ILE B 1 116 ? 16.749 -9.177 -10.003 1.00 38.77 141 ILE B N 1
ATOM 1746 C CA . ILE B 1 116 ? 18.185 -8.996 -9.916 1.00 37.85 141 ILE B CA 1
ATOM 1747 C C . ILE B 1 116 ? 18.940 -10.167 -10.578 1.00 39.58 141 ILE B C 1
ATOM 1748 O O . ILE B 1 116 ? 19.916 -9.950 -11.291 1.00 42.05 141 ILE B O 1
ATOM 1753 N N . ASN B 1 117 ? 18.484 -11.399 -10.356 1.00 53.98 142 ASN B N 1
ATOM 1754 C CA . ASN B 1 117 ? 19.153 -12.551 -10.965 1.00 60.45 142 ASN B CA 1
ATOM 1755 C C . ASN B 1 117 ? 18.971 -12.618 -12.482 1.00 60.93 142 ASN B C 1
ATOM 1756 O O . ASN B 1 117 ? 19.875 -13.050 -13.188 1.00 56.99 142 ASN B O 1
ATOM 1761 N N . LYS B 1 118 ? 17.811 -12.194 -12.975 1.00 41.65 143 LYS B N 1
ATOM 1762 C CA . LYS B 1 118 ? 17.587 -12.106 -14.410 1.00 44.61 143 LYS B CA 1
ATOM 1763 C C . LYS B 1 118 ? 18.476 -11.038 -15.036 1.00 43.45 143 LYS B C 1
ATOM 1764 O O . LYS B 1 118 ? 19.046 -11.233 -16.114 1.00 41.82 143 LYS B O 1
ATOM 1770 N N . LEU B 1 119 ? 18.581 -9.899 -14.357 1.00 50.73 144 LEU B N 1
ATOM 1771 C CA . LEU B 1 119 ? 19.502 -8.840 -14.759 1.00 49.64 144 LEU B CA 1
ATOM 1772 C C . LEU B 1 119 ? 20.909 -9.406 -14.844 1.00 48.43 144 LEU B C 1
ATOM 1773 O O . LEU B 1 119 ? 21.616 -9.183 -15.827 1.00 41.58 144 LEU B O 1
ATOM 1778 N N . LYS B 1 120 ? 21.310 -10.141 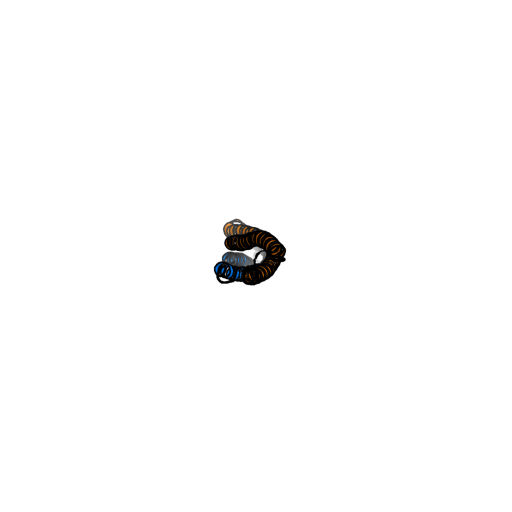-13.811 1.00 40.60 145 LYS B N 1
ATOM 1779 C CA . LYS B 1 120 ? 22.620 -10.777 -13.815 1.00 50.85 145 LYS B CA 1
ATOM 1780 C C . LYS B 1 120 ? 22.802 -11.707 -15.026 1.00 51.42 145 LYS B C 1
ATOM 1781 O O . LYS B 1 120 ? 23.893 -11.777 -15.592 1.00 49.12 145 LYS B O 1
ATOM 1787 N N . ASN B 1 121 ? 21.733 -12.407 -15.417 1.00 50.12 146 ASN B N 1
ATOM 1788 C CA . ASN B 1 121 ? 21.754 -13.287 -16.582 1.00 53.03 146 ASN B CA 1
ATOM 1789 C C . ASN B 1 121 ? 21.755 -12.534 -17.914 1.00 51.86 146 ASN B C 1
ATOM 1790 O O . ASN B 1 121 ? 22.488 -12.887 -18.832 1.00 47.07 146 ASN B O 1
ATOM 1795 N N . ALA B 1 122 ? 20.934 -11.497 -18.013 1.00 45.27 147 ALA B N 1
ATOM 1796 C CA . ALA B 1 122 ? 21.011 -10.607 -19.149 1.00 43.64 147 ALA B CA 1
ATOM 1797 C C . ALA B 1 122 ? 22.438 -10.073 -19.329 1.00 42.49 147 ALA B C 1
ATOM 1798 O O . ALA B 1 122 ? 22.931 -9.981 -20.454 1.00 42.88 147 ALA B O 1
ATOM 1800 N N . ASP B 1 123 ? 23.107 -9.737 -18.230 1.00 72.64 148 ASP B N 1
ATOM 1801 C CA . ASP B 1 123 ? 24.447 -9.170 -18.308 1.00 76.17 148 ASP B CA 1
ATOM 1802 C C . ASP B 1 123 ? 25.407 -10.145 -18.967 1.00 78.75 148 ASP B C 1
ATOM 1803 O O . ASP B 1 123 ? 26.196 -9.772 -19.846 1.00 81.70 148 ASP B O 1
ATOM 1808 N N . SER B 1 124 ? 25.354 -11.396 -18.518 1.00 54.80 149 SER B N 1
ATOM 1809 C CA . SER B 1 124 ? 26.283 -12.411 -18.995 1.00 53.04 149 SER B CA 1
ATOM 1810 C C . SER B 1 124 ? 25.985 -12.799 -20.425 1.00 53.18 149 SER B C 1
ATOM 1811 O O . SER B 1 124 ? 26.899 -13.067 -21.202 1.00 50.69 149 SER B O 1
ATOM 1814 N N . LYS B 1 125 ? 24.702 -12.847 -20.758 1.00 44.77 150 LYS B N 1
ATOM 1815 C CA . LYS B 1 125 ? 24.289 -13.155 -22.106 1.00 46.23 150 LYS B CA 1
ATOM 1816 C C . LYS B 1 125 ? 24.805 -12.057 -23.033 1.00 44.88 150 LYS B C 1
ATOM 1817 O O . LYS B 1 125 ? 25.369 -12.333 -24.101 1.00 45.91 150 LYS B O 1
ATOM 1823 N N . ILE B 1 126 ? 24.629 -10.810 -22.605 1.00 37.19 151 ILE B N 1
ATOM 1824 C CA . ILE B 1 126 ? 25.027 -9.676 -23.415 1.00 37.83 151 ILE B CA 1
ATOM 1825 C C . ILE B 1 126 ? 26.543 -9.641 -23.598 1.00 35.51 151 ILE B C 1
ATOM 1826 O O . ILE B 1 126 ? 27.030 -9.406 -24.695 1.00 35.72 151 ILE B O 1
ATOM 1831 N N . LYS B 1 127 ? 27.261 -9.875 -22.504 1.00 42.60 152 LYS B N 1
ATOM 1832 C CA . LYS B 1 127 ? 28.705 -9.915 -22.508 1.00 45.71 152 LYS B CA 1
ATOM 1833 C C . LYS B 1 127 ? 29.191 -11.034 -23.422 1.00 45.11 152 LYS B C 1
ATOM 1834 O O . LYS B 1 127 ? 30.064 -10.811 -24.261 1.00 44.81 152 LYS B O 1
ATOM 1840 N N . ASP B 1 128 ? 28.617 -12.225 -23.271 1.00 37.15 153 ASP B N 1
ATOM 1841 C CA . ASP B 1 128 ? 28.927 -13.333 -24.173 1.00 39.62 153 ASP B CA 1
ATOM 1842 C C . ASP B 1 128 ? 28.860 -12.932 -25.658 1.00 39.91 153 ASP B C 1
ATOM 1843 O O . ASP B 1 128 ? 29.776 -13.201 -26.435 1.00 40.81 153 ASP B O 1
ATOM 1848 N N . LEU B 1 129 ? 27.758 -12.303 -26.048 1.00 37.62 154 LEU B N 1
ATOM 1849 C CA . LEU B 1 129 ? 27.551 -11.943 -27.439 1.00 37.96 154 LEU B CA 1
ATOM 1850 C C . LEU B 1 129 ? 28.507 -10.859 -27.910 1.00 36.28 154 LEU B C 1
ATOM 1851 O O . LEU B 1 129 ? 28.997 -10.905 -29.043 1.00 37.05 154 LEU B O 1
ATOM 1856 N N . GLU B 1 130 ? 28.761 -9.879 -27.053 1.00 45.74 155 GLU B N 1
ATOM 1857 C CA . GLU B 1 130 ? 29.656 -8.793 -27.410 1.00 44.04 155 GLU B CA 1
ATOM 1858 C C . GLU B 1 130 ? 31.049 -9.360 -27.706 1.00 44.98 155 GLU B C 1
ATOM 1859 O O . GLU B 1 130 ? 31.745 -8.894 -28.616 1.00 44.72 155 GLU B O 1
ATOM 1865 N N . ASN B 1 131 ? 31.424 -10.376 -26.928 1.00 54.64 156 ASN B N 1
ATOM 1866 C CA . ASN B 1 131 ? 32.636 -11.145 -27.164 1.00 52.87 156 ASN B CA 1
ATOM 1867 C C . ASN B 1 131 ? 32.598 -11.746 -28.554 1.00 55.64 156 ASN B C 1
ATOM 1868 O O . ASN B 1 131 ? 33.477 -11.480 -29.374 1.00 58.41 156 ASN B O 1
ATOM 1873 N N . LYS B 1 132 ? 31.578 -12.558 -28.819 1.00 44.69 157 LYS B N 1
ATOM 1874 C CA . LYS B 1 132 ? 31.513 -13.272 -30.081 1.00 46.86 157 LYS B CA 1
ATOM 1875 C C . LYS B 1 132 ? 31.582 -12.299 -31.249 1.00 45.92 157 LYS B C 1
ATOM 1876 O O . LYS B 1 132 ? 32.284 -12.539 -32.237 1.00 47.02 157 LYS B O 1
ATOM 1882 N N . ILE B 1 133 ? 30.857 -11.191 -31.121 1.00 39.65 158 ILE B N 1
ATOM 1883 C CA . ILE B 1 133 ? 30.798 -10.188 -32.171 1.00 38.62 158 ILE B CA 1
ATOM 1884 C C . ILE B 1 133 ? 32.170 -9.584 -32.429 1.00 37.61 158 ILE B C 1
ATOM 1885 O O . ILE B 1 133 ? 32.570 -9.431 -33.589 1.00 38.12 158 ILE B O 1
ATOM 1890 N N . ASN B 1 134 ? 32.907 -9.251 -31.372 1.00 47.18 159 ASN B N 1
ATOM 1891 C CA . ASN B 1 134 ? 34.226 -8.678 -31.598 1.00 50.01 159 ASN B CA 1
ATOM 1892 C C . ASN B 1 134 ? 35.235 -9.689 -32.166 1.00 52.64 159 ASN B C 1
ATOM 1893 O O . ASN B 1 134 ? 36.157 -9.305 -32.889 1.00 49.80 159 ASN B O 1
ATOM 1898 N N . GLN B 1 135 ? 35.042 -10.973 -31.865 1.00 53.32 160 GLN B N 1
ATOM 1899 C CA . GLN B 1 135 ? 35.944 -12.013 -32.369 1.00 57.57 160 GLN B CA 1
ATOM 1900 C C . GLN B 1 135 ? 35.741 -12.205 -33.856 1.00 59.38 160 GLN B C 1
ATOM 1901 O O . GLN B 1 135 ? 36.697 -12.380 -34.608 1.00 51.81 160 GLN B O 1
ATOM 1907 N N . ILE B 1 136 ? 34.477 -12.216 -34.265 1.00 46.89 161 ILE B N 1
ATOM 1908 C CA . ILE B 1 136 ? 34.146 -12.380 -35.668 1.00 48.22 161 ILE B CA 1
ATOM 1909 C C . ILE B 1 136 ? 34.522 -11.130 -36.454 1.00 46.47 161 ILE B C 1
ATOM 1910 O O . ILE B 1 136 ? 34.877 -11.220 -37.609 1.00 47.49 161 ILE B O 1
ATOM 1915 N N . GLN B 1 137 ? 34.455 -9.966 -35.822 1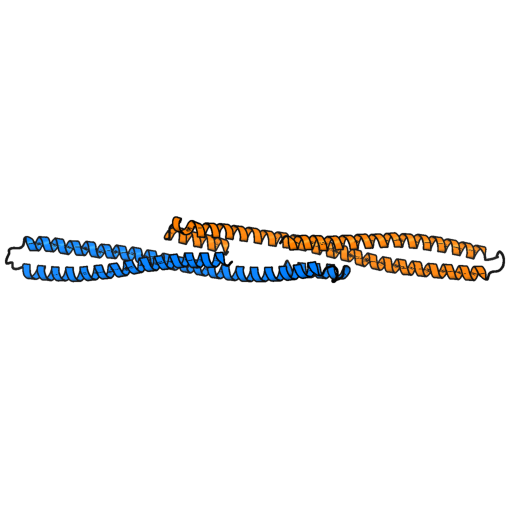.00 46.92 162 GLN B N 1
ATOM 1916 C CA . GLN B 1 137 ? 34.827 -8.740 -36.504 1.00 45.19 162 GLN B CA 1
ATOM 1917 C C . GLN B 1 137 ? 36.334 -8.704 -36.735 1.00 45.25 162 GLN B C 1
ATOM 1918 O O . GLN B 1 137 ? 36.804 -8.170 -37.726 1.00 45.00 162 GLN B O 1
ATOM 1924 N N . THR B 1 138 ? 37.086 -9.270 -35.798 1.00 52.35 163 THR B N 1
ATOM 1925 C CA . THR B 1 138 ? 38.529 -9.332 -35.931 1.00 57.30 163 THR B CA 1
ATOM 1926 C C . THR B 1 138 ? 38.882 -10.305 -37.059 1.00 53.10 163 THR B C 1
ATOM 1927 O O . THR B 1 138 ? 39.605 -9.963 -37.984 1.00 55.13 163 THR B O 1
ATOM 1931 N N . ARG B 1 139 ? 38.343 -11.513 -36.972 1.00 121.85 164 ARG B N 1
ATOM 1932 C CA . ARG B 1 139 ? 38.526 -12.520 -37.998 1.00 124.33 164 ARG B CA 1
ATOM 1933 C C . ARG B 1 139 ? 38.184 -11.958 -39.374 1.00 132.27 164 ARG B C 1
ATOM 1934 O O . ARG B 1 139 ? 38.948 -12.147 -40.338 1.00 134.24 164 ARG B O 1
ATOM 1942 N N . LEU B 1 140 ? 37.049 -11.262 -39.465 1.00 47.50 165 LEU B N 1
ATOM 1943 C CA . LEU B 1 140 ? 36.610 -10.655 -40.728 1.00 47.29 165 LEU B CA 1
ATOM 1944 C C . LEU B 1 140 ? 37.589 -9.617 -41.261 1.00 45.76 165 LEU B C 1
ATOM 1945 O O . LEU B 1 140 ? 37.591 -9.324 -42.447 1.00 46.11 165 LEU B O 1
ATOM 1950 N N . SER B 1 141 ? 38.401 -9.034 -40.387 1.00 58.00 166 SER B N 1
ATOM 1951 C CA . SER B 1 141 ? 39.364 -8.026 -40.834 1.00 56.72 166 SER B CA 1
ATOM 1952 C C . SER B 1 141 ? 40.663 -8.675 -41.299 1.00 56.68 166 SER B C 1
ATOM 1953 O O . SER B 1 141 ? 41.530 -8.016 -41.887 1.00 53.44 166 SER B O 1
ATOM 1956 N N . GLU B 1 142 ? 40.805 -9.965 -41.013 1.00 54.64 167 GLU B N 1
ATOM 1957 C CA . GLU B 1 142 ? 42.029 -10.678 -41.350 1.00 66.44 167 GLU B CA 1
ATOM 1958 C C . GLU B 1 142 ? 41.758 -11.523 -42.594 1.00 68.99 167 GLU B C 1
ATOM 1959 O O . GLU B 1 142 ? 42.663 -12.135 -43.175 1.00 67.03 167 GLU B O 1
ATOM 1965 N N . LEU B 1 143 ? 40.494 -11.515 -43.010 1.00 67.26 168 LEU B N 1
ATOM 1966 C CA . LEU B 1 143 ? 40.040 -12.300 -44.144 1.00 69.41 168 LEU B CA 1
ATOM 1967 C C . LEU B 1 143 ? 40.534 -11.755 -45.466 1.00 74.99 168 LEU B C 1
ATOM 1968 O O . LEU B 1 143 ? 41.069 -10.644 -45.528 1.00 78.46 168 LEU B O 1
ATOM 1973 N N . ASP B 1 144 ? 40.358 -12.562 -46.519 1.00 98.55 169 ASP B N 1
ATOM 1974 C CA . ASP B 1 144 ? 40.762 -12.231 -47.902 1.00 100.64 169 ASP B CA 1
ATOM 1975 C C . ASP B 1 144 ? 39.637 -11.373 -48.581 1.00 98.52 169 ASP B C 1
ATOM 1976 O O . ASP B 1 144 ? 38.867 -10.690 -47.894 1.00 100.08 169 ASP B O 1
ATOM 1981 N N . PRO B 1 145 ? 39.536 -11.390 -49.918 1.00 95.69 170 PRO B N 1
ATOM 1982 C CA . PRO B 1 145 ? 38.435 -10.618 -50.512 1.00 91.23 170 PRO B CA 1
ATOM 1983 C C . PRO B 1 145 ? 37.060 -11.159 -50.156 1.00 93.48 170 PRO B C 1
ATOM 1984 O O . PRO B 1 145 ? 36.716 -11.323 -48.977 1.00 92.91 170 PRO B O 1
ATOM 1988 N N . GLU B 1 146 ? 36.254 -11.404 -51.185 1.00 108.84 171 GLU B N 1
ATOM 1989 C CA . GLU B 1 146 ? 34.929 -11.990 -50.990 1.00 116.12 171 GLU B CA 1
ATOM 1990 C C . GLU B 1 146 ? 34.677 -13.165 -51.959 1.00 116.32 171 GLU B C 1
ATOM 1991 O O . GLU B 1 146 ? 34.544 -12.990 -53.172 1.00 115.41 171 GLU B O 1
ATOM 1997 N N . SER B 1 147 ? 34.684 -14.368 -51.388 1.00 84.54 172 SER B N 1
ATOM 1998 C CA . SER B 1 147 ? 35.024 -14.474 -49.962 1.00 77.49 172 SER B CA 1
ATOM 1999 C C . SER B 1 147 ? 36.099 -15.517 -49.655 1.00 79.58 172 SER B C 1
ATOM 2000 O O . SER B 1 147 ? 37.203 -15.171 -49.229 1.00 80.30 172 SER B O 1
ATOM 2003 N N . PRO B 1 148 ? 35.788 -16.811 -49.850 1.00 71.31 173 PRO B N 1
ATOM 2004 C CA . PRO B 1 148 ? 34.526 -17.520 -50.128 1.00 72.31 173 PRO B CA 1
ATOM 2005 C C . PRO B 1 148 ? 33.705 -17.710 -48.851 1.00 70.20 173 PRO B C 1
ATOM 2006 O O . PRO B 1 148 ? 32.582 -18.212 -48.898 1.00 71.27 173 PRO B O 1
ATOM 2010 N N . GLU B 1 149 ? 34.275 -17.340 -47.708 1.00 76.64 174 GLU B N 1
ATOM 2011 C CA . GLU B 1 149 ? 33.552 -17.424 -46.449 1.00 75.07 174 GLU B CA 1
ATOM 2012 C C . GLU B 1 149 ? 33.273 -16.069 -45.810 1.00 70.89 174 GLU B C 1
ATOM 2013 O O . GLU B 1 149 ? 32.698 -16.006 -44.712 1.00 70.83 174 GLU B O 1
ATOM 2019 N N . LYS B 1 150 ? 33.689 -14.989 -46.458 1.00 46.39 175 LYS B N 1
ATOM 2020 C CA . LYS B 1 150 ? 33.346 -13.661 -45.977 1.00 47.33 175 LYS B CA 1
ATOM 2021 C C . LYS B 1 150 ? 31.832 -13.541 -45.801 1.00 44.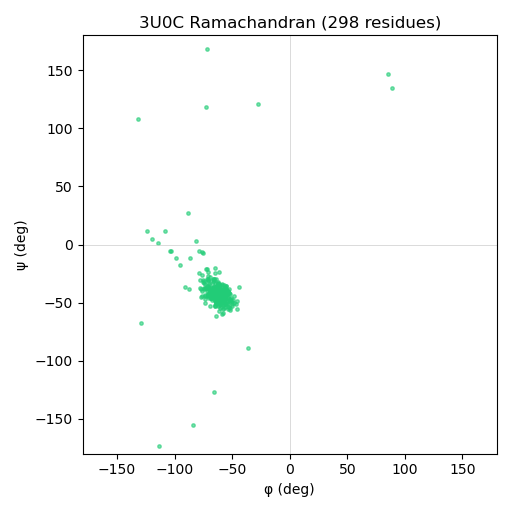19 175 LYS B C 1
ATOM 2022 O O . LYS B 1 150 ? 31.364 -13.049 -44.781 1.00 42.53 175 LYS B O 1
ATOM 2028 N N . LYS B 1 151 ? 31.078 -14.011 -46.790 1.00 47.28 176 LYS B N 1
ATOM 2029 C CA . LYS B 1 151 ? 29.616 -13.891 -46.772 1.00 50.89 176 LYS B CA 1
ATOM 2030 C C . LYS B 1 151 ? 28.977 -14.592 -45.573 1.00 46.52 176 LYS B C 1
ATOM 2031 O O . LYS B 1 151 ? 28.043 -14.066 -44.974 1.00 45.99 176 LYS B O 1
ATOM 2037 N N . LYS B 1 152 ? 29.464 -15.782 -45.236 1.00 41.16 177 LYS B N 1
ATOM 2038 C CA . LYS B 1 152 ? 28.858 -16.538 -44.142 1.00 40.45 177 LYS B CA 1
ATOM 2039 C C . LYS B 1 152 ? 29.219 -15.898 -42.815 1.00 39.40 177 LYS B C 1
ATOM 2040 O O . LYS B 1 152 ? 28.405 -15.870 -41.894 1.00 35.30 177 LYS B O 1
ATOM 2046 N N . LEU B 1 153 ? 30.448 -15.398 -42.720 1.00 39.71 178 LEU B N 1
ATOM 2047 C CA . LEU B 1 153 ? 30.889 -14.721 -41.514 1.00 43.81 178 LEU B CA 1
ATOM 2048 C C . LEU B 1 153 ? 30.131 -13.417 -41.346 1.00 38.69 178 LEU B C 1
ATOM 2049 O O . LEU B 1 153 ? 29.701 -13.083 -40.246 1.00 41.04 178 LEU B O 1
ATOM 2054 N N . SER B 1 154 ? 29.972 -12.683 -42.441 1.00 35.99 179 SER B N 1
ATOM 2055 C CA . SER B 1 154 ? 29.216 -11.437 -42.410 1.00 39.79 179 SER B CA 1
ATOM 2056 C C . SER B 1 154 ? 27.802 -11.691 -41.943 1.00 34.25 179 SER B C 1
ATOM 2057 O O . SER B 1 154 ? 27.268 -10.944 -41.133 1.00 33.79 179 SER B O 1
ATOM 2060 N N . ARG B 1 155 ? 27.194 -12.746 -42.472 1.00 36.44 180 ARG B N 1
ATOM 2061 C CA . ARG B 1 155 ? 25.838 -13.091 -42.108 1.00 36.10 180 ARG B CA 1
ATOM 2062 C C . ARG B 1 155 ? 25.820 -13.395 -40.621 1.00 34.88 180 ARG B C 1
ATOM 2063 O O . ARG B 1 155 ? 24.964 -12.908 -39.899 1.00 33.22 180 ARG B O 1
ATOM 2071 N N . GLU B 1 156 ? 26.787 -14.195 -40.179 1.00 37.90 181 GLU B N 1
ATOM 2072 C CA . GLU B 1 156 ? 26.890 -14.583 -38.781 1.00 38.65 181 GLU B CA 1
ATOM 2073 C C . GLU B 1 156 ? 26.986 -13.349 -37.883 1.00 40.13 181 GLU B C 1
ATOM 2074 O O . GLU B 1 156 ? 26.324 -13.268 -36.849 1.00 41.13 181 GLU B O 1
ATOM 2080 N N . GLU B 1 157 ? 27.811 -12.387 -38.283 1.00 41.55 182 GLU B N 1
ATOM 2081 C CA . GLU B 1 157 ? 28.012 -11.184 -37.484 1.00 39.25 182 GLU B CA 1
ATOM 2082 C C . GLU B 1 157 ? 26.734 -10.344 -37.420 1.00 39.89 182 GLU B C 1
ATOM 2083 O O . GLU B 1 157 ? 26.472 -9.674 -36.429 1.00 35.09 182 GLU B O 1
ATOM 2089 N N . ILE B 1 158 ? 25.945 -10.381 -38.488 1.00 32.36 183 ILE B N 1
ATOM 2090 C CA . ILE B 1 158 ? 24.667 -9.683 -38.506 1.00 33.38 183 ILE B CA 1
ATOM 2091 C C . ILE B 1 158 ? 23.638 -10.332 -37.567 1.00 32.63 183 ILE B C 1
ATOM 2092 O O . ILE B 1 158 ? 22.897 -9.630 -36.895 1.00 32.46 183 ILE B O 1
ATOM 2097 N N . GLN B 1 159 ? 23.596 -11.665 -37.541 1.00 38.95 184 GLN B N 1
ATOM 2098 C CA . GLN B 1 159 ? 22.679 -12.400 -36.669 1.00 39.48 184 GLN B CA 1
ATOM 2099 C C . GLN B 1 159 ? 22.997 -12.074 -35.215 1.00 39.47 184 GLN B C 1
ATOM 2100 O O . GLN B 1 159 ? 22.120 -11.711 -34.425 1.00 36.29 184 GLN B O 1
ATOM 2106 N N . LEU B 1 160 ? 24.271 -12.233 -34.874 1.00 33.47 185 LEU B N 1
ATOM 2107 C CA . LEU B 1 160 ? 24.761 -11.960 -33.537 1.00 31.52 185 LEU B CA 1
ATOM 2108 C C . LEU B 1 160 ? 24.382 -10.558 -33.094 1.00 32.63 185 LEU B C 1
ATOM 2109 O O . LEU B 1 160 ? 23.907 -10.362 -31.977 1.00 31.05 185 LEU B O 1
ATOM 2114 N N . THR B 1 161 ? 24.591 -9.582 -33.969 1.00 36.48 186 THR B N 1
ATOM 2115 C CA . THR B 1 161 ? 24.316 -8.195 -33.618 1.00 39.30 186 THR B CA 1
ATOM 2116 C C . THR B 1 161 ? 22.834 -7.951 -33.328 1.00 44.20 186 THR B C 1
ATOM 2117 O O . THR B 1 161 ? 22.483 -7.243 -32.380 1.00 33.29 186 THR B O 1
ATOM 2121 N N . ILE B 1 162 ? 21.972 -8.562 -34.130 1.00 29.99 187 ILE B N 1
ATOM 2122 C CA . ILE B 1 162 ? 20.538 -8.509 -33.873 1.00 30.34 187 ILE B CA 1
ATOM 2123 C C . ILE B 1 162 ? 20.163 -9.108 -32.496 1.00 30.23 187 ILE B C 1
ATOM 2124 O O . ILE B 1 162 ? 19.477 -8.474 -31.721 1.00 30.12 187 ILE B O 1
ATOM 2129 N N . LYS B 1 163 ? 20.635 -10.318 -32.212 1.00 29.74 188 LYS B N 1
ATOM 2130 C CA . LYS B 1 163 ? 20.433 -10.969 -30.920 1.00 29.65 188 LYS B CA 1
ATOM 2131 C C . LYS B 1 163 ? 20.890 -10.088 -29.771 1.00 29.65 188 LYS B C 1
ATOM 2132 O O . LYS B 1 163 ? 20.128 -9.823 -28.842 1.00 29.03 188 LYS B O 1
ATOM 2138 N N . LYS B 1 164 ? 22.137 -9.634 -29.848 1.00 31.77 189 LYS B N 1
ATOM 2139 C CA . LYS B 1 164 ? 22.710 -8.770 -28.831 1.00 31.24 189 LYS B CA 1
ATOM 2140 C C . LYS B 1 164 ? 21.841 -7.541 -28.604 1.00 31.22 189 LYS B C 1
ATOM 2141 O O . LYS B 1 164 ? 21.618 -7.138 -27.460 1.00 32.59 189 LYS B O 1
ATOM 2147 N N . ASP B 1 165 ? 21.362 -6.937 -29.688 1.00 29.75 190 ASP B N 1
ATOM 2148 C CA . ASP B 1 165 ? 20.551 -5.734 -29.572 1.00 37.04 190 ASP B CA 1
ATOM 2149 C C . ASP B 1 165 ? 19.194 -6.004 -28.914 1.00 30.06 190 ASP B C 1
ATOM 2150 O O . ASP B 1 165 ? 18.705 -5.187 -28.136 1.00 29.93 190 ASP B O 1
ATOM 2155 N N . ALA B 1 166 ? 18.616 -7.156 -29.239 1.00 31.76 191 ALA B N 1
ATOM 215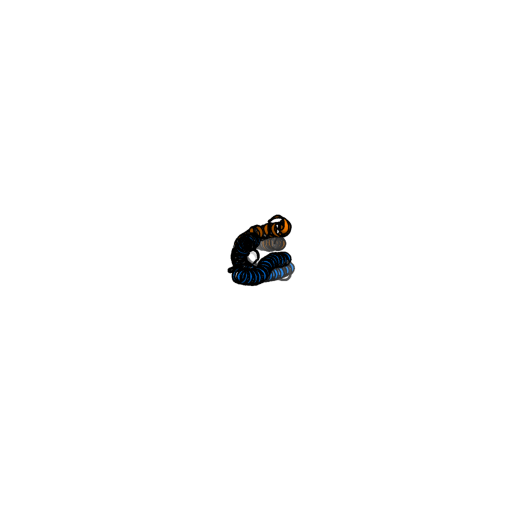6 C CA . ALA B 1 166 ? 17.365 -7.605 -28.652 1.00 32.10 191 ALA B CA 1
ATOM 2157 C C . ALA B 1 166 ? 17.589 -7.892 -27.168 1.00 36.87 191 ALA B C 1
ATOM 2158 O O . ALA B 1 166 ? 16.720 -7.613 -26.333 1.00 32.31 191 ALA B O 1
ATOM 2160 N N . ALA B 1 167 ? 18.764 -8.449 -26.866 1.00 33.94 192 ALA B N 1
ATOM 2161 C CA . ALA B 1 167 ? 19.163 -8.817 -25.516 1.00 36.87 192 ALA B CA 1
ATOM 2162 C C . ALA B 1 167 ? 19.259 -7.561 -24.668 1.00 39.91 192 ALA B C 1
ATOM 2163 O O . ALA B 1 167 ? 18.666 -7.492 -23.592 1.00 40.27 192 ALA B O 1
ATOM 2165 N N . VAL B 1 168 ? 19.981 -6.564 -25.179 1.00 30.59 193 VAL B N 1
ATOM 2166 C CA . VAL B 1 168 ? 20.075 -5.262 -24.540 1.00 30.29 193 VAL B CA 1
ATOM 2167 C C . VAL B 1 168 ? 18.697 -4.663 -24.209 1.00 37.36 193 VAL B C 1
ATOM 2168 O O . VAL B 1 168 ? 18.470 -4.185 -23.090 1.00 30.34 193 VAL B O 1
ATOM 2172 N N . LYS B 1 169 ? 17.784 -4.693 -25.178 1.00 31.47 194 LYS B N 1
ATOM 2173 C CA . LYS B 1 169 ? 16.429 -4.190 -24.950 1.00 35.27 194 LYS B CA 1
ATOM 2174 C C . LYS B 1 169 ? 15.691 -4.971 -23.870 1.00 31.83 194 LYS B C 1
ATOM 2175 O O . LYS B 1 169 ? 14.879 -4.400 -23.162 1.00 31.87 194 LYS B O 1
ATOM 2181 N N . ASP B 1 170 ? 15.963 -6.271 -23.772 1.00 33.87 195 ASP B N 1
ATOM 2182 C CA . ASP B 1 170 ? 15.408 -7.100 -22.709 1.00 41.13 195 ASP B CA 1
ATOM 2183 C C . ASP B 1 170 ? 15.947 -6.651 -21.362 1.00 42.29 195 ASP B C 1
ATOM 2184 O O . ASP B 1 170 ? 15.209 -6.579 -20.366 1.00 33.79 195 ASP B O 1
ATOM 2189 N N . ARG B 1 171 ? 17.243 -6.359 -21.343 1.00 33.71 196 ARG B N 1
ATOM 2190 C CA . ARG B 1 171 ? 17.883 -5.868 -20.147 1.00 33.70 196 ARG B CA 1
ATOM 2191 C C . ARG B 1 171 ? 17.185 -4.618 -19.647 1.00 35.69 196 ARG B C 1
ATOM 2192 O O . ARG B 1 171 ? 16.834 -4.526 -18.476 1.00 35.89 196 ARG B O 1
ATOM 2200 N N . THR B 1 172 ? 16.997 -3.650 -20.537 1.00 31.67 197 THR B N 1
ATOM 2201 C CA . THR B 1 172 ? 16.331 -2.413 -20.181 1.00 31.74 197 THR B CA 1
ATOM 2202 C C . THR B 1 172 ? 14.986 -2.695 -19.520 1.00 40.31 197 THR B C 1
ATOM 2203 O O . THR B 1 172 ? 14.674 -2.113 -18.477 1.00 33.16 197 THR B O 1
ATOM 2207 N N . LEU B 1 173 ? 14.190 -3.580 -20.123 1.00 32.01 198 LEU B N 1
ATOM 2208 C CA . LEU B 1 173 ? 12.889 -3.936 -19.540 1.00 40.52 198 LEU B CA 1
ATOM 2209 C C . LEU B 1 173 ? 13.070 -4.460 -18.116 1.00 36.92 198 LEU B C 1
ATOM 2210 O O . LEU B 1 173 ? 12.476 -3.936 -17.184 1.00 40.70 198 LEU B O 1
ATOM 2215 N N . ILE B 1 174 ? 13.908 -5.478 -17.950 1.00 40.61 199 ILE B N 1
ATOM 2216 C CA . ILE B 1 174 ? 14.231 -5.977 -16.622 1.00 34.77 199 ILE B CA 1
ATOM 2217 C C . ILE B 1 174 ? 14.678 -4.856 -15.684 1.00 41.70 199 ILE B C 1
ATOM 2218 O O . ILE B 1 174 ? 14.233 -4.768 -14.534 1.00 37.77 199 ILE B O 1
ATOM 2223 N N . GLU B 1 175 ? 15.571 -4.001 -16.171 1.00 42.73 200 GLU B N 1
ATOM 2224 C CA . GLU B 1 175 ? 16.120 -2.967 -15.321 1.00 40.30 200 GLU B CA 1
ATOM 2225 C C . GLU B 1 175 ? 15.026 -2.066 -14.776 1.00 38.55 200 GLU B C 1
ATOM 2226 O O . GLU B 1 175 ? 15.062 -1.671 -13.619 1.00 38.09 200 GLU B O 1
ATOM 2232 N N . GLN B 1 176 ? 14.058 -1.741 -15.623 1.00 34.72 201 GLN B N 1
ATOM 2233 C CA . GLN B 1 176 ? 12.952 -0.877 -15.244 1.00 43.99 201 GLN B CA 1
ATOM 2234 C C . GLN B 1 176 ? 12.038 -1.529 -14.226 1.00 42.86 201 GLN B C 1
ATOM 2235 O O . GLN B 1 176 ? 11.616 -0.901 -13.261 1.00 39.63 201 GLN B O 1
ATOM 2241 N N . LYS B 1 177 ? 11.748 -2.800 -14.457 1.00 47.07 202 LYS B N 1
ATOM 2242 C CA . LYS B 1 177 ? 11.044 -3.617 -13.493 1.00 43.47 202 LYS B CA 1
ATOM 2243 C C . LYS B 1 177 ? 11.702 -3.513 -12.129 1.00 42.06 202 LYS B C 1
ATOM 2244 O O . LYS B 1 177 ? 11.027 -3.258 -11.123 1.00 45.07 202 LYS B O 1
ATOM 2250 N N . THR B 1 178 ? 13.014 -3.722 -12.096 1.00 39.89 203 THR B N 1
ATOM 2251 C CA . THR B 1 178 ? 13.787 -3.614 -10.868 1.00 32.51 203 THR B CA 1
ATOM 2252 C C . THR B 1 178 ? 13.573 -2.257 -10.212 1.00 40.39 203 THR B C 1
ATOM 2253 O O . THR B 1 178 ? 13.293 -2.179 -9.017 1.00 36.23 203 THR B O 1
ATOM 2257 N N . LEU B 1 179 ? 13.717 -1.186 -10.987 1.00 41.09 204 LEU B N 1
ATOM 2258 C CA . LEU B 1 179 ? 13.524 0.149 -10.437 1.00 41.24 204 LEU B CA 1
ATOM 2259 C C . LEU B 1 179 ? 12.113 0.330 -9.876 1.00 43.20 204 LEU B C 1
ATOM 2260 O O . LEU B 1 179 ? 11.932 0.908 -8.804 1.00 42.97 204 LEU B O 1
ATOM 2265 N N . SER B 1 180 ? 11.129 -0.208 -10.587 1.00 32.36 205 SER B N 1
ATOM 2266 C CA . SER B 1 180 ? 9.738 -0.129 -10.181 1.00 33.83 205 SER B CA 1
ATOM 2267 C C . SER B 1 180 ? 9.510 -0.797 -8.824 1.00 40.44 205 SER B C 1
ATOM 2268 O O . SER B 1 180 ? 8.758 -0.303 -7.971 1.00 38.34 205 SER B O 1
ATOM 2271 N N . ILE B 1 181 ? 10.171 -1.929 -8.639 1.00 37.55 206 ILE B N 1
ATOM 2272 C CA . ILE B 1 181 ? 10.016 -2.727 -7.451 1.00 39.85 206 ILE B CA 1
ATOM 2273 C C . ILE B 1 181 ? 10.710 -2.070 -6.260 1.00 43.36 206 ILE B C 1
ATOM 2274 O O . ILE B 1 181 ? 10.127 -1.943 -5.179 1.00 40.63 206 ILE B O 1
ATOM 2279 N N . HIS B 1 182 ? 11.944 -1.634 -6.474 1.00 43.66 207 HIS B N 1
ATOM 2280 C CA . HIS B 1 182 ? 12.701 -0.882 -5.480 1.00 32.36 207 HIS B CA 1
ATOM 2281 C C . HIS B 1 182 ? 11.902 0.345 -5.061 1.00 35.46 207 HIS B C 1
ATOM 2282 O O . HIS B 1 182 ? 11.870 0.724 -3.892 1.00 39.28 207 HIS B O 1
ATOM 2289 N N . SER B 1 183 ? 11.239 0.946 -6.036 1.00 36.76 208 SER B N 1
ATOM 2290 C CA . SER B 1 183 ? 10.427 2.125 -5.828 1.00 38.45 208 SER B CA 1
ATOM 2291 C C . SER B 1 183 ? 9.253 1.842 -4.873 1.00 43.12 208 SER B C 1
ATOM 2292 O O . SER B 1 183 ? 8.949 2.659 -4.002 1.00 41.50 208 SER B O 1
ATOM 2295 N N . LYS B 1 184 ? 8.602 0.692 -5.055 1.00 42.90 209 LYS B N 1
ATOM 2296 C CA . LYS B 1 184 ? 7.469 0.281 -4.226 1.00 41.04 209 LYS B CA 1
ATOM 2297 C C . LYS B 1 184 ? 7.896 -0.117 -2.816 1.00 42.59 209 LYS B C 1
ATOM 2298 O O . LYS B 1 184 ? 7.171 0.115 -1.841 1.00 43.21 209 LYS B O 1
ATOM 2304 N N . LEU B 1 185 ? 9.072 -0.732 -2.725 1.00 39.78 210 LEU B N 1
ATOM 2305 C CA . LEU B 1 185 ? 9.693 -1.048 -1.451 1.00 43.51 210 LEU B CA 1
ATOM 2306 C C . LEU B 1 185 ? 9.920 0.233 -0.651 1.00 42.27 210 LEU B C 1
ATOM 2307 O O . LEU B 1 185 ? 9.651 0.297 0.553 1.00 41.59 210 LEU B O 1
ATOM 2312 N N . THR B 1 186 ? 10.415 1.250 -1.340 1.00 40.33 211 THR B N 1
ATOM 2313 C CA . THR B 1 186 ? 10.573 2.562 -0.749 1.00 40.43 211 THR B CA 1
ATOM 2314 C C . THR B 1 186 ? 9.231 3.112 -0.303 1.00 40.25 211 THR B C 1
ATOM 2315 O O . THR B 1 186 ? 9.134 3.673 0.789 1.00 36.11 211 THR B O 1
ATOM 2319 N N . ASP B 1 187 ? 8.205 2.961 -1.143 1.00 39.02 212 ASP B N 1
ATOM 2320 C CA . ASP B 1 187 ? 6.849 3.314 -0.725 1.00 44.00 212 ASP B CA 1
ATOM 2321 C C . ASP B 1 187 ? 6.491 2.693 0.629 1.00 42.66 212 ASP B C 1
ATOM 2322 O O . ASP B 1 187 ? 5.974 3.384 1.497 1.00 36.92 212 ASP B O 1
ATOM 2327 N N . LYS B 1 188 ? 6.763 1.397 0.797 1.00 42.37 213 LYS B N 1
ATOM 2328 C CA . LYS B 1 188 ? 6.410 0.696 2.035 1.00 44.66 213 LYS B CA 1
ATOM 2329 C C . LYS B 1 188 ? 7.097 1.306 3.258 1.00 41.19 213 LYS B C 1
ATOM 2330 O O . LYS B 1 188 ? 6.464 1.508 4.304 1.00 43.04 213 LYS B O 1
ATOM 2336 N N . SER B 1 189 ? 8.391 1.586 3.132 1.00 33.88 214 SER B N 1
ATOM 2337 C CA . SER B 1 189 ? 9.122 2.235 4.212 1.00 34.08 214 SER B CA 1
ATOM 2338 C C . SER B 1 189 ? 8.365 3.488 4.670 1.00 35.04 214 SER B C 1
ATOM 2339 O O . SER B 1 189 ? 8.135 3.697 5.867 1.00 35.60 214 SER B O 1
ATOM 2342 N N . MET B 1 190 ? 7.960 4.302 3.703 1.00 39.58 215 MET B N 1
ATOM 2343 C CA . MET B 1 190 ? 7.264 5.554 3.985 1.00 44.17 215 MET B CA 1
ATOM 2344 C C . MET B 1 190 ? 5.866 5.362 4.556 1.00 42.22 215 MET B C 1
ATOM 2345 O O . MET B 1 190 ? 5.452 6.120 5.432 1.00 41.70 215 MET B O 1
ATOM 2350 N N . GLN B 1 191 ? 5.145 4.368 4.042 1.00 38.33 216 GLN B N 1
ATOM 2351 C CA . GLN B 1 191 ? 3.853 3.977 4.589 1.00 41.23 216 GLN B CA 1
ATOM 2352 C C . GLN B 1 191 ? 4.020 3.623 6.063 1.00 43.94 216 GLN B C 1
ATOM 2353 O O . GLN B 1 191 ? 3.228 4.036 6.919 1.00 45.14 216 GLN B O 1
ATOM 2359 N N . LEU B 1 192 ? 5.058 2.840 6.341 1.00 34.50 217 LEU B N 1
ATOM 2360 C CA . LEU B 1 192 ? 5.353 2.392 7.692 1.00 33.89 217 LEU B CA 1
ATOM 2361 C C . LEU B 1 192 ? 5.696 3.550 8.612 1.00 34.45 217 LEU B C 1
ATOM 2362 O O . LEU B 1 192 ? 5.248 3.581 9.752 1.00 35.14 217 LEU B O 1
ATOM 2367 N N . GLU B 1 193 ? 6.521 4.478 8.134 1.00 33.84 218 GLU B N 1
ATOM 2368 C CA . GLU B 1 193 ? 6.874 5.633 8.932 1.00 34.46 218 GLU B CA 1
ATOM 2369 C C . GLU B 1 193 ? 5.617 6.403 9.284 1.00 35.58 218 GLU B C 1
ATOM 2370 O O . GLU B 1 193 ? 5.456 6.881 10.407 1.00 36.34 218 GLU B O 1
ATOM 2376 N N . LYS B 1 194 ? 4.717 6.511 8.316 1.00 39.56 219 LYS B N 1
ATOM 2377 C CA . LYS B 1 194 ? 3.460 7.210 8.525 1.00 41.88 219 LYS B CA 1
ATOM 2378 C C . LYS B 1 194 ? 2.613 6.505 9.581 1.00 41.27 219 LYS B C 1
ATOM 2379 O O . LYS B 1 194 ? 1.956 7.159 10.398 1.00 42.29 219 LYS B O 1
ATOM 2385 N N . GLU B 1 195 ? 2.623 5.175 9.560 1.00 38.89 220 GLU B N 1
ATOM 2386 C CA . GLU B 1 195 ? 1.895 4.404 10.551 1.00 39.48 220 GLU B CA 1
ATOM 2387 C C . GLU B 1 195 ? 2.493 4.626 11.925 1.00 39.76 220 GLU B C 1
ATOM 2388 O O . GLU B 1 195 ? 1.766 4.852 12.889 1.00 40.75 220 GLU B O 1
ATOM 2394 N N . ILE B 1 196 ? 3.816 4.582 12.010 1.00 39.93 221 ILE B N 1
ATOM 2395 C CA . ILE B 1 196 ? 4.486 4.765 13.291 1.00 40.15 221 ILE B CA 1
ATOM 2396 C C . ILE B 1 196 ? 4.255 6.164 13.870 1.00 42.72 221 ILE B C 1
ATOM 2397 O O . ILE B 1 196 ? 3.866 6.305 15.044 1.00 44.39 221 ILE B O 1
ATOM 2402 N N . ASP B 1 197 ? 4.496 7.189 13.053 1.00 41.02 222 ASP B N 1
ATOM 2403 C CA . ASP B 1 197 ? 4.252 8.567 13.468 1.00 44.39 222 ASP B CA 1
ATOM 2404 C C . ASP B 1 197 ? 2.819 8.771 13.936 1.00 46.03 222 ASP B C 1
ATOM 2405 O O . ASP B 1 197 ? 2.563 9.540 14.862 1.00 50.84 222 ASP B O 1
ATOM 2410 N N . SER B 1 198 ? 1.885 8.082 13.296 1.00 48.15 223 SER B N 1
ATOM 2411 C CA . SER B 1 198 ? 0.488 8.233 13.652 1.00 52.13 223 SER B CA 1
ATOM 2412 C C . SER B 1 198 ? 0.096 7.276 14.763 1.00 55.28 223 SER B C 1
ATOM 2413 O O . SER B 1 198 ? -1.063 6.881 14.860 1.00 56.41 223 SER B O 1
ATOM 2416 N N . PHE B 1 199 ? 1.053 6.892 15.595 1.00 43.18 224 PHE B N 1
ATOM 2417 C CA . PHE B 1 199 ? 0.735 5.952 16.656 1.00 51.37 224 PHE B CA 1
ATOM 2418 C C . PHE B 1 199 ? 0.620 6.619 18.018 1.00 47.92 224 PHE B C 1
ATOM 2419 O O . PHE B 1 199 ? -0.492 6.878 18.465 1.00 50.18 224 PHE B O 1
#

Secondary structure (DSSP, 8-state):
-HHHHHHHHHHHHHHHH-SGGGHHHHHHHHHHHHHHHHHHHHHHHHHHHHHHHHHHHHHHHHHHHHHHHHHHHHHHHHHHHHHHHHHHHHHHHTS-SS-TTHHHHHHHHHHHHHHHHHHHHHHHHHHHHHHHHHHHHHHHHHHHHHHHHT-/-HHHHHHHHHHHHHHHH-SGGGHHHHHHHHHHHHHHHHHHHHHHHHHHHHHHHHHHHHHHHHHHHHHHHHHHHHHHHHHHHHHHHHHHHHHHHH--SS-SSHHHHHHHHHHHHHHHHHHHHHHHHHHHHHHHHHHHHHHHHHHHHHHHHT-

Foldseek 3Di:
DVLVVVVVVVVVCCVVPNCVVCVVVVVVSVVVVVVVVVVVVLVVVLVVLVVVLVVVLVVLVVVLVVLVVVLVVLVVLLVVLVVVLVVLVVVLVVDPVDDPCNVPSVVVNVVSVVVNVVSVVVNVVSVVVSVVSVVVSVVSVVVNVVSVVVD/DVLVVVVVVVVVVCVPPPVVVCVVVVVVSVVVSVVVVVVVVLVVVLVVLVVVLVVVLVVLVVVLVVLVVVLVVLVVVLVVLVVVLVVLVVVLVVADDPHVCNVVSVVVSVVSVVVSVVSVVVSVVSVVVNVVSVVVSVVSVVVNVVSVVVD